Protein AF-A0AAU4MG07-F1 (afdb_monomer_lite)

Foldseek 3Di:
DQDDQDPQRDRPQAQQVVLQVLCCPPQVDHDPHDDFLQCVQVVLVVVPWDKFLDDFQQWWFGDDRGIWGFNFDDPFKTKTWGGCDVPPSGIDIDIDGSNPGITTCRGGDDDDPGPQDAWEEWDAWDWDAQFQKIKIFTDDIPSFQWKFKDKPNHTDDIGRDGIDMDNRGHGQDKIKMWMWGDDPNGTYDIHIDIDGHHQHDDQWDFAFAPFGIKIKGWDDDPVFTKIKIWGQGPVGIDIDIAGGDDPADPQFWGWDQDPNRKIWIWHQDDPRQKIKIWIGNPHYTDIDMDDGHCPDDGDDDD

Structure (mmCIF, N/CA/C/O backbone):
data_AF-A0AAU4MG07-F1
#
_entry.id   AF-A0AAU4MG07-F1
#
loop_
_atom_site.group_PDB
_atom_site.id
_atom_site.type_symbol
_atom_site.label_atom_id
_atom_site.label_alt_id
_atom_site.label_comp_id
_atom_site.label_asym_id
_atom_site.label_entity_id
_atom_site.label_seq_id
_atom_site.pdbx_PDB_ins_code
_atom_site.Cartn_x
_atom_site.Cartn_y
_atom_site.Cartn_z
_atom_site.occupancy
_atom_site.B_iso_or_equiv
_atom_site.auth_seq_id
_atom_site.auth_comp_id
_atom_site.auth_asym_id
_atom_site.auth_atom_id
_atom_site.pdbx_PDB_model_num
ATOM 1 N N . MET A 1 1 ? 46.682 -4.954 -19.966 1.00 47.28 1 MET A N 1
ATOM 2 C CA . MET A 1 1 ? 47.029 -5.706 -21.181 1.00 47.28 1 MET A CA 1
ATOM 3 C C . MET A 1 1 ? 46.122 -6.911 -21.176 1.00 47.28 1 MET A C 1
ATOM 5 O O . MET A 1 1 ? 46.215 -7.715 -20.251 1.00 47.28 1 MET A O 1
ATOM 9 N N . ASP A 1 2 ? 45.179 -6.920 -22.104 1.00 53.75 2 ASP A N 1
ATOM 10 C CA . ASP A 1 2 ? 44.078 -7.876 -22.199 1.00 53.75 2 ASP A CA 1
ATOM 11 C C . ASP A 1 2 ? 44.651 -9.218 -22.643 1.00 53.75 2 ASP A C 1
ATOM 13 O O . ASP A 1 2 ? 45.124 -9.388 -23.764 1.00 53.75 2 ASP A O 1
ATOM 17 N N . SER A 1 3 ? 44.787 -10.125 -21.680 1.00 52.59 3 SER A N 1
ATOM 18 C CA . SER A 1 3 ? 45.609 -11.329 -21.812 1.00 52.59 3 SER A CA 1
ATOM 19 C C . SER A 1 3 ? 44.803 -12.621 -21.765 1.00 52.59 3 SER A C 1
ATOM 21 O O . SER A 1 3 ? 45.387 -13.698 -21.878 1.00 52.59 3 SER A O 1
ATOM 23 N N . LEU A 1 4 ? 43.480 -12.535 -21.602 1.00 67.19 4 LEU A N 1
ATOM 24 C CA . LEU A 1 4 ? 42.600 -13.696 -21.569 1.00 67.19 4 LEU A CA 1
ATOM 25 C C . LEU A 1 4 ? 41.603 -13.592 -22.717 1.00 67.19 4 LEU A C 1
ATOM 27 O O . LEU A 1 4 ? 40.865 -12.619 -22.829 1.00 67.19 4 LEU A O 1
ATOM 31 N N . ILE A 1 5 ? 41.609 -14.616 -23.560 1.00 65.56 5 ILE A N 1
ATOM 32 C CA . ILE A 1 5 ? 40.605 -14.827 -24.595 1.00 65.56 5 ILE A CA 1
ATOM 33 C C . ILE A 1 5 ? 39.399 -15.482 -23.914 1.00 65.56 5 ILE A C 1
ATOM 35 O O . ILE A 1 5 ? 39.561 -16.492 -23.223 1.00 65.56 5 ILE A O 1
ATOM 39 N N . ASP A 1 6 ? 38.216 -14.887 -24.046 1.00 72.38 6 ASP A N 1
ATOM 40 C CA . ASP A 1 6 ? 36.989 -15.419 -23.452 1.00 72.38 6 ASP A CA 1
ATOM 41 C C . ASP A 1 6 ? 36.370 -16.560 -24.284 1.00 72.38 6 ASP A C 1
ATOM 43 O O . ASP A 1 6 ? 36.907 -16.999 -25.302 1.00 72.38 6 ASP A O 1
ATOM 47 N N . THR A 1 7 ? 35.225 -17.078 -23.838 1.00 74.81 7 THR A N 1
ATOM 48 C CA . THR A 1 7 ? 34.517 -18.186 -24.500 1.00 74.81 7 THR A CA 1
ATOM 49 C C . THR A 1 7 ? 33.988 -17.822 -25.898 1.00 74.81 7 THR A C 1
ATOM 51 O O . THR A 1 7 ? 33.701 -18.719 -26.688 1.00 74.81 7 THR A O 1
ATOM 54 N N . TRP A 1 8 ? 33.927 -16.532 -26.242 1.00 69.62 8 TRP A N 1
ATOM 55 C CA . TRP A 1 8 ? 33.574 -16.017 -27.571 1.00 69.62 8 TRP A CA 1
ATOM 56 C C . TRP A 1 8 ? 34.812 -15.660 -28.412 1.00 69.62 8 TRP A C 1
ATOM 58 O O . TRP A 1 8 ? 34.690 -15.075 -29.488 1.00 69.62 8 TRP A O 1
ATOM 68 N N . HIS A 1 9 ? 36.000 -16.074 -27.963 1.00 70.56 9 HIS A N 1
ATOM 69 C 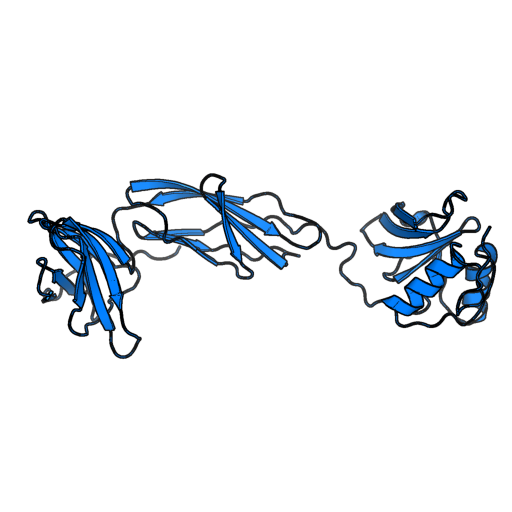CA . HIS A 1 9 ? 37.308 -15.799 -28.554 1.00 70.56 9 HIS A CA 1
ATOM 70 C C . HIS A 1 9 ? 37.703 -14.310 -28.589 1.00 70.56 9 HIS A C 1
ATOM 72 O O . HIS A 1 9 ? 38.637 -13.939 -29.302 1.00 70.56 9 HIS A O 1
ATOM 78 N N . GLU A 1 10 ? 36.999 -13.443 -27.860 1.00 74.94 10 GLU A N 1
ATOM 79 C CA . GLU A 1 10 ? 37.275 -12.005 -27.803 1.00 74.94 10 GLU A CA 1
ATOM 80 C C . GLU A 1 10 ? 38.271 -11.711 -26.670 1.00 74.94 10 GLU A C 1
ATOM 82 O O . GLU A 1 10 ? 38.361 -12.456 -25.686 1.00 74.94 10 GLU A O 1
ATOM 87 N N . TYR A 1 11 ? 39.037 -10.624 -26.790 1.00 68.88 11 TYR A N 1
ATOM 88 C CA . TYR A 1 11 ? 39.901 -10.184 -25.695 1.00 68.88 11 TYR A CA 1
ATOM 89 C C . TYR A 1 11 ? 39.046 -9.702 -24.522 1.00 68.88 11 TYR A C 1
ATOM 91 O O . TYR A 1 11 ? 38.141 -8.879 -24.678 1.00 68.88 11 TYR A O 1
ATOM 99 N N . ASN A 1 12 ? 39.323 -10.224 -23.330 1.00 63.06 12 ASN A N 1
ATOM 100 C CA . ASN A 1 12 ? 38.607 -9.834 -22.129 1.00 63.06 12 ASN A CA 1
ATOM 101 C C . ASN A 1 12 ? 38.734 -8.330 -21.865 1.00 63.06 12 ASN A C 1
ATOM 103 O O . ASN A 1 12 ? 39.757 -7.725 -22.153 1.00 63.06 12 ASN A O 1
ATOM 107 N N . ARG A 1 13 ? 37.706 -7.743 -21.240 1.00 68.19 13 ARG A N 1
ATOM 108 C CA . ARG A 1 13 ? 37.615 -6.296 -20.963 1.00 68.19 13 ARG A CA 1
ATOM 109 C C . ARG A 1 13 ? 37.461 -5.426 -22.207 1.00 68.19 13 ARG A C 1
ATOM 111 O O . ARG A 1 13 ? 37.497 -4.214 -22.056 1.00 68.19 13 ARG A O 1
ATOM 118 N N . GLU A 1 14 ? 37.218 -5.999 -23.380 1.00 83.62 14 GLU A N 1
ATOM 119 C CA . GLU A 1 14 ? 36.834 -5.244 -24.570 1.00 83.62 14 GLU A CA 1
ATOM 120 C C . GLU A 1 14 ? 35.317 -5.132 -24.730 1.00 83.62 14 GLU A C 1
ATOM 122 O O . GLU A 1 14 ? 34.534 -5.906 -24.170 1.00 83.62 14 GLU A O 1
ATOM 127 N N . CYS A 1 15 ? 34.896 -4.152 -25.527 1.00 87.12 15 CYS A N 1
ATOM 128 C CA . CYS A 1 15 ? 33.485 -3.907 -25.813 1.00 87.12 15 CYS A CA 1
ATOM 129 C C . CYS A 1 15 ? 32.790 -5.107 -26.483 1.00 87.12 15 CYS A C 1
ATOM 131 O O . CYS A 1 15 ? 31.657 -5.434 -26.131 1.00 87.12 15 CYS A O 1
ATOM 133 N N . THR A 1 16 ? 33.484 -5.808 -27.385 1.00 91.31 16 THR A N 1
ATOM 134 C CA . THR A 1 16 ? 32.983 -6.996 -28.096 1.00 91.31 16 THR A CA 1
ATOM 135 C C . THR A 1 16 ? 32.774 -8.175 -27.147 1.00 91.31 16 THR A C 1
ATOM 137 O O . THR A 1 16 ? 31.693 -8.763 -27.136 1.00 91.31 16 THR A O 1
ATOM 140 N N . SER A 1 17 ? 33.760 -8.448 -26.285 1.00 88.69 17 SER A N 1
ATOM 141 C CA . SER A 1 17 ? 33.688 -9.451 -25.212 1.00 88.69 17 SER A CA 1
ATOM 142 C C . SER A 1 17 ? 32.505 -9.189 -24.274 1.00 88.69 17 SER A C 1
ATOM 144 O O . SER A 1 17 ? 31.677 -10.070 -24.028 1.00 88.69 17 SER A O 1
ATOM 146 N N . PHE A 1 18 ? 32.355 -7.949 -23.799 1.00 90.94 18 PHE A N 1
ATOM 147 C CA . PHE A 1 18 ? 31.257 -7.588 -22.904 1.00 90.94 18 PHE A CA 1
ATOM 148 C C . PHE A 1 18 ? 29.878 -7.710 -23.570 1.00 90.94 18 PHE A C 1
ATOM 150 O O . PHE A 1 18 ? 28.952 -8.260 -22.969 1.00 90.94 18 PHE A O 1
ATOM 157 N N . ALA A 1 19 ? 29.730 -7.229 -24.807 1.00 93.69 19 ALA A N 1
ATOM 158 C CA . ALA A 1 19 ? 28.473 -7.324 -25.545 1.00 93.69 19 ALA A CA 1
ATOM 159 C C . ALA A 1 19 ? 28.082 -8.789 -25.813 1.00 93.69 19 ALA A C 1
ATOM 161 O O . ALA A 1 19 ? 26.920 -9.155 -25.625 1.00 93.69 19 ALA A O 1
ATOM 162 N N . ALA A 1 20 ? 29.049 -9.643 -26.172 1.00 92.12 20 ALA A N 1
ATOM 163 C CA . ALA A 1 20 ? 28.835 -11.080 -26.336 1.00 92.12 20 ALA A CA 1
ATOM 164 C C . ALA A 1 20 ? 28.380 -11.740 -25.023 1.00 92.12 20 ALA A C 1
ATOM 166 O O . ALA A 1 20 ? 27.383 -12.466 -25.003 1.00 92.12 20 ALA A O 1
ATOM 167 N N . TRP A 1 21 ? 29.033 -11.406 -23.905 1.00 90.44 21 TRP A N 1
ATOM 168 C CA . TRP A 1 21 ? 28.642 -11.888 -22.580 1.00 90.44 21 TRP A CA 1
ATOM 169 C C . TRP A 1 21 ? 27.232 -11.439 -22.168 1.00 90.44 21 TRP A C 1
ATOM 171 O O . TRP A 1 21 ? 26.479 -12.230 -21.590 1.00 90.44 21 TRP A O 1
ATOM 181 N N . ARG A 1 22 ? 26.826 -10.198 -22.472 1.00 92.81 22 ARG A N 1
ATOM 182 C CA . ARG A 1 22 ? 25.459 -9.715 -22.198 1.00 92.81 22 ARG A CA 1
ATOM 183 C C . ARG A 1 22 ? 24.412 -10.444 -23.035 1.00 92.81 22 ARG A C 1
ATOM 185 O O . ARG A 1 22 ? 23.402 -10.873 -22.480 1.00 92.81 22 ARG A O 1
ATOM 192 N N . LEU A 1 23 ? 24.668 -10.663 -24.324 1.00 93.19 23 LEU A N 1
ATOM 193 C CA . LEU A 1 23 ? 23.783 -11.450 -25.191 1.00 93.19 23 LEU A CA 1
ATOM 194 C C . LEU A 1 23 ? 23.612 -12.888 -24.682 1.00 93.19 23 LEU A C 1
ATOM 196 O O . LEU A 1 23 ? 22.486 -13.387 -24.607 1.00 93.19 23 LEU A O 1
ATOM 200 N N . HIS A 1 24 ? 24.695 -13.525 -24.241 1.00 88.69 24 HIS A N 1
ATOM 201 C CA . HIS A 1 24 ? 24.627 -14.847 -23.625 1.00 88.69 24 HIS A CA 1
ATOM 202 C C . HIS A 1 24 ? 23.806 -14.826 -22.329 1.00 88.69 24 HIS A C 1
ATOM 204 O O . HIS A 1 24 ? 22.799 -15.523 -22.205 1.00 88.69 24 HIS A O 1
ATOM 210 N N . SER A 1 25 ? 24.212 -13.991 -21.371 1.00 85.69 25 SER A N 1
ATOM 211 C CA . SER A 1 25 ? 23.689 -14.018 -20.001 1.00 85.69 25 SER A CA 1
ATOM 212 C C . SER A 1 25 ? 22.270 -13.464 -19.856 1.00 85.69 25 SER A C 1
ATOM 214 O O . SER A 1 25 ? 21.542 -13.899 -18.964 1.00 85.69 25 SER A O 1
ATOM 216 N N . ARG A 1 26 ? 21.860 -12.509 -20.702 1.00 86.94 26 ARG A N 1
ATOM 217 C CA . ARG A 1 26 ? 20.558 -11.825 -20.597 1.00 86.94 26 ARG A CA 1
ATOM 218 C C . ARG A 1 26 ? 19.602 -12.196 -21.717 1.00 86.94 26 ARG A C 1
ATOM 220 O O . ARG A 1 26 ? 18.420 -12.379 -21.443 1.00 86.94 26 ARG A O 1
ATOM 227 N N . ASN A 1 27 ? 20.086 -12.351 -22.948 1.00 88.19 27 ASN A N 1
ATOM 228 C CA . ASN A 1 27 ? 19.228 -12.679 -24.089 1.00 88.19 27 ASN A CA 1
ATOM 229 C C . ASN A 1 27 ? 19.101 -14.195 -24.315 1.00 88.19 27 ASN A C 1
ATOM 231 O O . ASN A 1 27 ? 18.221 -14.649 -25.058 1.00 88.19 27 ASN A O 1
ATOM 235 N N . GLY A 1 28 ? 19.968 -14.999 -23.689 1.00 88.56 28 GLY A N 1
ATOM 236 C CA . GLY A 1 28 ? 20.091 -16.421 -24.000 1.00 88.56 28 GLY A CA 1
ATOM 237 C C . GLY A 1 28 ? 20.414 -16.616 -25.482 1.00 88.56 28 GLY A C 1
ATOM 238 O O . GLY A 1 28 ? 19.728 -17.385 -26.165 1.00 88.56 28 GLY A O 1
ATOM 239 N N . PHE A 1 29 ? 21.353 -15.818 -25.995 1.00 91.69 29 PHE A N 1
ATOM 240 C CA . PHE A 1 29 ? 21.817 -15.833 -27.376 1.00 91.69 29 PHE A CA 1
ATOM 241 C C . PHE A 1 29 ? 23.334 -16.002 -27.409 1.00 91.69 29 PHE A C 1
ATOM 243 O O . PHE A 1 29 ? 24.058 -15.220 -26.802 1.00 91.69 29 PHE A O 1
ATOM 250 N N . GLU A 1 30 ? 23.805 -17.004 -28.145 1.00 90.94 30 GLU A N 1
ATOM 251 C CA . GLU A 1 30 ? 25.235 -17.219 -28.348 1.00 90.94 30 GLU A CA 1
ATOM 252 C C . GLU A 1 30 ? 25.723 -16.481 -29.583 1.00 90.94 30 GLU A C 1
ATOM 254 O O . GLU A 1 30 ? 25.142 -16.613 -30.663 1.00 90.94 30 GLU A O 1
ATOM 259 N N . MET A 1 31 ? 26.818 -15.736 -29.432 1.00 89.75 31 MET A N 1
ATOM 260 C CA . MET A 1 31 ? 27.397 -14.997 -30.546 1.00 89.75 31 MET A CA 1
ATOM 261 C C . MET A 1 31 ? 27.912 -15.949 -31.639 1.00 89.75 31 MET A C 1
ATOM 263 O O . MET A 1 31 ? 28.735 -16.821 -31.353 1.00 89.75 31 MET A O 1
ATOM 267 N N . PRO A 1 32 ? 27.471 -15.785 -32.904 1.00 87.06 32 PRO A N 1
ATOM 268 C CA . PRO A 1 32 ? 27.812 -16.708 -33.986 1.00 87.06 32 PRO A CA 1
ATOM 269 C C . PRO A 1 32 ? 29.160 -16.402 -34.658 1.00 87.06 32 PRO A C 1
ATOM 271 O O . PRO A 1 32 ? 29.552 -17.102 -35.592 1.00 87.06 32 PRO A O 1
ATOM 274 N N . PHE A 1 33 ? 29.857 -15.342 -34.241 1.00 89.00 33 PHE A N 1
ATOM 275 C CA . PHE A 1 33 ? 31.160 -14.949 -34.769 1.00 89.00 33 PHE A CA 1
ATOM 276 C C . PHE A 1 33 ? 31.970 -14.161 -33.738 1.00 89.00 33 PHE A C 1
ATOM 278 O O . PHE A 1 33 ? 31.430 -13.658 -32.757 1.00 89.00 33 PHE A O 1
ATOM 285 N N . ASN A 1 34 ? 33.255 -14.015 -34.050 1.00 85.94 34 ASN A N 1
ATOM 286 C CA . ASN A 1 34 ? 34.210 -13.134 -33.394 1.00 85.94 34 ASN A CA 1
ATOM 287 C C . ASN A 1 34 ? 34.696 -12.095 -34.417 1.00 85.94 34 ASN A C 1
ATOM 289 O O . ASN A 1 34 ? 34.977 -12.466 -35.564 1.00 85.94 34 ASN A O 1
ATOM 293 N N . ALA A 1 35 ? 34.714 -10.814 -34.052 1.00 87.88 35 ALA A N 1
ATOM 294 C CA . ALA A 1 35 ? 35.112 -9.724 -34.944 1.00 87.88 35 ALA A CA 1
ATOM 295 C C . ALA A 1 35 ? 35.355 -8.418 -34.175 1.00 87.88 35 ALA A C 1
ATOM 297 O O . ALA A 1 35 ? 34.759 -8.179 -33.129 1.00 87.88 35 ALA A O 1
ATOM 298 N N . ASN A 1 36 ? 36.125 -7.500 -34.770 1.00 90.19 36 ASN A N 1
ATOM 299 C CA . ASN A 1 36 ? 36.237 -6.132 -34.262 1.00 90.19 36 ASN A CA 1
ATOM 300 C C . ASN A 1 36 ? 34.875 -5.431 -34.264 1.00 90.19 36 ASN A C 1
ATOM 302 O O . ASN A 1 36 ? 34.088 -5.607 -35.195 1.00 90.19 36 ASN A O 1
ATOM 306 N N . ALA A 1 37 ? 34.638 -4.546 -33.292 1.00 91.25 37 ALA A N 1
ATOM 307 C CA . ALA A 1 37 ? 33.388 -3.794 -33.174 1.00 91.25 37 ALA A CA 1
ATOM 308 C C . ALA A 1 37 ? 32.988 -3.066 -34.472 1.00 91.25 37 ALA A C 1
ATOM 310 O O . ALA A 1 37 ? 31.808 -3.021 -34.806 1.00 91.25 37 ALA A O 1
ATOM 311 N N . THR A 1 38 ? 33.945 -2.557 -35.257 1.00 94.00 38 THR A N 1
ATOM 312 C CA . THR A 1 38 ? 33.687 -1.933 -36.571 1.00 94.00 38 THR A CA 1
ATOM 313 C C . THR A 1 38 ? 32.966 -2.861 -37.556 1.00 94.00 38 THR A C 1
ATOM 315 O O . THR A 1 38 ? 32.164 -2.385 -38.355 1.00 94.00 38 THR A O 1
ATOM 318 N N . ASP A 1 39 ? 33.186 -4.172 -37.474 1.00 94.94 39 ASP A N 1
ATOM 319 C CA . ASP A 1 39 ? 32.679 -5.158 -38.435 1.00 94.94 39 ASP A CA 1
ATOM 320 C C . ASP A 1 39 ? 31.399 -5.867 -37.961 1.00 94.94 39 ASP A C 1
ATOM 322 O O . ASP A 1 39 ? 30.773 -6.596 -38.731 1.00 94.94 39 ASP A O 1
ATOM 326 N N . TRP A 1 40 ? 30.970 -5.663 -36.710 1.00 95.62 40 TRP A N 1
ATOM 327 C CA . TRP A 1 40 ? 29.823 -6.380 -36.133 1.00 95.62 40 TRP A CA 1
ATOM 328 C C . TRP A 1 40 ? 28.533 -6.192 -36.934 1.00 95.62 40 TRP A C 1
ATOM 330 O O . TRP A 1 40 ? 27.845 -7.173 -37.219 1.00 95.62 40 TRP A O 1
ATOM 340 N N . GLY A 1 41 ? 28.216 -4.958 -37.338 1.00 94.69 41 GLY A N 1
ATOM 341 C CA . GLY A 1 41 ? 26.997 -4.670 -38.097 1.00 94.69 41 GLY A CA 1
ATOM 342 C C . GLY A 1 41 ? 26.973 -5.353 -39.464 1.00 94.69 41 GLY A C 1
ATOM 343 O O . GLY A 1 41 ? 25.998 -6.024 -39.801 1.00 94.69 41 GLY A O 1
ATOM 344 N N . SER A 1 42 ? 28.063 -5.257 -40.232 1.00 95.25 42 SER A N 1
ATOM 345 C CA . SER A 1 42 ? 28.156 -5.888 -41.556 1.00 95.25 42 SER A CA 1
ATOM 346 C C . SER A 1 42 ? 28.148 -7.418 -41.461 1.00 95.25 42 SER A C 1
ATOM 348 O O . SER A 1 42 ? 27.528 -8.094 -42.287 1.00 95.25 42 SER A O 1
ATOM 350 N N . ARG A 1 43 ? 28.771 -7.986 -40.421 1.00 94.94 43 ARG A N 1
ATOM 351 C CA . ARG A 1 43 ? 28.777 -9.433 -40.184 1.00 94.94 43 ARG A CA 1
ATOM 352 C C . ARG A 1 43 ? 27.412 -9.961 -39.756 1.00 94.94 43 ARG A C 1
ATOM 354 O O . ARG A 1 43 ? 27.000 -11.012 -40.242 1.00 94.94 43 ARG A O 1
ATOM 361 N N . ALA A 1 44 ? 26.695 -9.223 -38.912 1.00 96.00 44 ALA A N 1
ATOM 362 C CA . ALA A 1 44 ? 25.332 -9.553 -38.512 1.00 96.00 44 ALA A CA 1
ATOM 363 C C . ALA A 1 44 ? 24.368 -9.518 -39.709 1.00 96.00 44 ALA A C 1
ATOM 365 O O . ALA A 1 44 ? 23.613 -10.469 -39.913 1.00 96.00 44 ALA A O 1
ATOM 366 N N . GLN A 1 45 ? 24.462 -8.491 -40.562 1.00 96.25 45 GLN A N 1
ATOM 367 C CA . GLN A 1 45 ? 23.684 -8.407 -41.806 1.00 96.25 45 GLN A CA 1
ATOM 368 C C . GLN A 1 45 ? 23.962 -9.587 -42.746 1.00 96.25 45 GLN A C 1
ATOM 370 O O . GLN A 1 45 ? 23.027 -10.167 -43.293 1.00 96.25 45 GLN A O 1
ATOM 375 N N . ALA A 1 46 ? 25.229 -9.990 -42.901 1.00 96.00 46 ALA A N 1
ATOM 376 C CA . ALA A 1 46 ? 25.604 -11.141 -43.728 1.00 96.00 46 ALA A CA 1
ATOM 377 C C . ALA A 1 46 ? 25.017 -12.476 -43.225 1.00 96.00 46 ALA A C 1
ATOM 379 O O . ALA A 1 46 ? 24.886 -13.419 -44.003 1.00 96.00 46 ALA A O 1
ATOM 380 N N . LEU A 1 47 ? 24.659 -12.554 -41.940 1.00 94.94 47 LEU A N 1
ATOM 381 C CA . LEU A 1 47 ? 23.989 -13.699 -41.319 1.00 94.94 47 LEU A CA 1
ATOM 382 C C . LEU A 1 47 ? 22.458 -13.550 -41.263 1.00 94.94 47 LEU A C 1
ATOM 384 O O . LEU A 1 47 ? 21.784 -14.426 -40.729 1.00 94.94 47 LEU A O 1
ATOM 388 N N . GLY A 1 48 ? 21.904 -12.474 -41.830 1.00 94.81 48 GLY A N 1
ATOM 389 C CA . GLY A 1 48 ? 20.462 -12.238 -41.918 1.00 94.81 48 GLY A CA 1
ATOM 390 C C . GLY A 1 48 ? 19.841 -11.533 -40.710 1.00 94.81 48 GLY A C 1
ATOM 391 O O . GLY A 1 48 ? 18.616 -11.452 -40.635 1.00 94.81 48 GLY A O 1
ATOM 392 N N . PHE A 1 49 ? 20.642 -11.011 -39.777 1.00 96.44 49 PHE A N 1
ATOM 393 C CA . PHE A 1 49 ? 20.128 -10.205 -38.669 1.00 96.44 49 PHE A CA 1
ATOM 394 C C . PHE A 1 49 ? 19.808 -8.778 -39.118 1.00 96.44 49 PHE A C 1
ATOM 396 O O . PHE A 1 49 ? 20.498 -8.188 -39.954 1.00 96.44 49 PHE A O 1
ATOM 403 N N . THR A 1 50 ? 18.766 -8.205 -38.522 1.00 96.56 50 THR A N 1
ATOM 404 C CA . THR A 1 50 ? 18.359 -6.829 -38.802 1.00 96.56 50 THR A CA 1
ATOM 405 C C . THR A 1 50 ? 19.337 -5.848 -38.163 1.00 96.56 50 THR A C 1
ATOM 407 O O . THR A 1 50 ? 19.678 -5.980 -36.987 1.00 96.56 50 THR A O 1
ATOM 410 N N . VAL A 1 51 ? 19.739 -4.831 -38.929 1.00 96.75 51 VAL A N 1
ATOM 411 C CA . VAL A 1 51 ? 20.488 -3.670 -38.432 1.00 96.75 51 VAL A CA 1
ATOM 412 C C . VAL A 1 51 ? 19.783 -2.404 -38.899 1.00 96.75 51 VAL A C 1
ATOM 414 O O . VAL A 1 51 ? 19.612 -2.216 -40.104 1.00 96.75 51 VAL A O 1
ATOM 417 N N . ASN A 1 52 ? 19.329 -1.567 -37.968 1.00 95.06 52 ASN A N 1
ATOM 418 C CA . ASN A 1 52 ? 18.564 -0.357 -38.282 1.00 95.06 52 ASN A CA 1
ATOM 419 C C . ASN A 1 52 ? 18.763 0.743 -37.214 1.00 95.06 52 ASN A C 1
ATOM 421 O O . ASN A 1 52 ? 19.567 0.599 -36.300 1.00 95.06 52 ASN A O 1
ATOM 425 N N . GLY A 1 53 ? 18.046 1.866 -37.330 1.00 93.44 53 GLY A N 1
ATOM 426 C CA . GLY A 1 53 ? 18.097 2.974 -36.361 1.00 93.44 53 GLY A CA 1
ATOM 427 C C . GLY A 1 53 ? 17.086 2.887 -35.210 1.00 93.44 53 GLY A C 1
ATOM 428 O O . GLY A 1 53 ? 16.899 3.871 -34.500 1.00 93.44 53 GLY A O 1
ATOM 429 N N . SER A 1 54 ? 16.388 1.766 -35.048 1.00 91.25 54 SER A N 1
ATOM 430 C CA . SER A 1 54 ? 15.334 1.573 -34.053 1.00 91.25 54 SER A CA 1
ATOM 431 C C . SER A 1 54 ? 15.859 0.728 -32.888 1.00 91.25 54 SER A C 1
ATOM 433 O O . SER A 1 54 ? 16.081 -0.463 -33.064 1.00 91.25 54 SER A O 1
ATOM 435 N N . PRO A 1 55 ? 16.049 1.298 -31.688 1.00 92.75 55 PRO A N 1
ATOM 436 C CA . PRO A 1 55 ? 16.549 0.535 -30.549 1.00 92.75 55 PRO A CA 1
ATOM 437 C C . PRO A 1 55 ? 15.543 -0.520 -30.085 1.00 92.75 55 PRO A C 1
ATOM 439 O O . PRO A 1 55 ? 14.344 -0.253 -29.986 1.00 92.75 55 PRO A O 1
ATOM 442 N N . GLY A 1 56 ? 16.054 -1.696 -29.726 1.00 90.81 56 GLY A N 1
ATOM 443 C CA . GLY A 1 56 ? 15.302 -2.747 -29.042 1.00 90.81 56 GLY A CA 1
ATOM 444 C C . GLY A 1 56 ? 15.943 -3.119 -27.708 1.00 90.81 56 GLY A C 1
ATOM 445 O O . GLY A 1 56 ? 17.162 -3.024 -27.548 1.00 90.81 56 GLY A O 1
ATOM 446 N N . LEU A 1 57 ? 15.137 -3.542 -26.732 1.00 88.38 57 LEU A N 1
ATOM 447 C CA . LEU A 1 57 ? 15.661 -4.032 -25.457 1.00 88.38 57 LEU A CA 1
ATOM 448 C C . LEU A 1 57 ? 16.546 -5.260 -25.699 1.00 88.38 57 LEU A C 1
ATOM 450 O O . LEU A 1 57 ? 16.128 -6.232 -26.326 1.00 88.38 57 LEU A O 1
ATOM 454 N N . GLY A 1 58 ? 17.770 -5.219 -25.188 1.00 91.62 58 GLY A N 1
ATOM 455 C CA . GLY A 1 58 ? 18.758 -6.265 -25.397 1.00 91.62 58 GLY A CA 1
ATOM 456 C C . GLY A 1 58 ? 19.358 -6.318 -26.804 1.00 91.62 58 GLY A C 1
ATOM 457 O O . GLY A 1 58 ? 20.126 -7.237 -27.082 1.00 91.62 58 GLY A O 1
ATOM 458 N N . SER A 1 59 ? 19.045 -5.365 -27.685 1.00 96.00 59 SER A N 1
ATOM 459 C CA . SER A 1 59 ? 19.788 -5.188 -28.940 1.00 96.00 59 SER A CA 1
ATOM 460 C C . SER A 1 59 ? 21.213 -4.678 -28.667 1.00 96.00 59 SER A C 1
ATOM 462 O O . SER A 1 59 ? 21.540 -4.259 -27.552 1.00 96.00 59 SER A O 1
ATOM 464 N N . VAL A 1 60 ? 22.084 -4.711 -29.678 1.00 97.44 60 VAL A N 1
ATOM 465 C CA . VAL A 1 60 ? 23.449 -4.166 -29.579 1.00 97.44 60 VAL A CA 1
ATOM 466 C C . VAL A 1 60 ? 23.511 -2.808 -30.267 1.00 97.44 60 VAL A C 1
ATOM 468 O O . VAL A 1 60 ? 23.325 -2.721 -31.478 1.00 97.44 60 VAL A O 1
ATOM 471 N N . ALA A 1 61 ? 23.805 -1.756 -29.508 1.00 97.56 61 ALA A N 1
ATOM 472 C CA . ALA A 1 61 ? 24.129 -0.439 -30.037 1.00 97.56 61 ALA A CA 1
ATOM 473 C C . ALA A 1 61 ? 25.515 -0.481 -30.695 1.00 97.56 61 ALA A C 1
ATOM 475 O O . ALA A 1 61 ? 26.494 -0.885 -30.073 1.00 97.56 61 ALA A O 1
ATOM 476 N N . TRP A 1 62 ? 25.597 -0.076 -31.957 1.00 97.31 62 TRP A N 1
ATOM 477 C CA . TRP A 1 62 ? 26.775 -0.210 -32.805 1.00 97.31 62 TRP A CA 1
ATOM 478 C C . TRP A 1 62 ? 27.069 1.098 -33.545 1.00 97.31 62 TRP A C 1
ATOM 480 O O . TRP A 1 62 ? 26.191 1.691 -34.182 1.00 97.31 62 TRP A O 1
ATOM 490 N N . GLY A 1 63 ? 28.319 1.557 -33.466 1.00 94.44 63 GLY A N 1
ATOM 491 C CA . GLY A 1 63 ? 28.782 2.751 -34.174 1.00 94.44 63 GLY A CA 1
ATOM 492 C C . GLY A 1 63 ? 30.186 3.195 -33.765 1.00 94.44 63 GLY A C 1
ATOM 493 O O . GLY A 1 63 ? 30.655 2.882 -32.676 1.00 94.44 63 GLY A O 1
ATOM 494 N N . SER A 1 64 ? 30.865 3.934 -34.649 1.00 87.88 64 SER A N 1
ATOM 495 C CA . SER A 1 64 ? 32.181 4.557 -34.393 1.00 87.88 64 SER A CA 1
ATOM 496 C C . SER A 1 64 ? 33.268 3.606 -33.864 1.00 87.88 64 SER A C 1
ATOM 498 O O . SER A 1 64 ? 34.121 4.015 -33.082 1.00 87.88 64 SER A O 1
ATOM 500 N N . GLY A 1 65 ? 33.242 2.336 -34.284 1.00 89.44 65 GLY A N 1
ATOM 501 C CA . GLY A 1 65 ? 34.191 1.316 -33.821 1.00 89.44 65 GLY A CA 1
ATOM 502 C C . GLY A 1 65 ? 33.923 0.801 -32.404 1.00 89.44 65 GLY A C 1
ATOM 503 O O . GLY A 1 65 ? 34.829 0.257 -31.782 1.00 89.44 65 GLY A O 1
ATOM 504 N N . HIS A 1 66 ? 32.701 0.966 -31.890 1.00 94.38 66 HIS A N 1
ATOM 505 C CA . HIS A 1 66 ? 32.288 0.508 -30.567 1.00 94.38 66 HIS A CA 1
ATOM 506 C C . HIS A 1 66 ? 30.963 -0.263 -30.622 1.00 94.38 66 HIS A C 1
ATOM 508 O O . HIS A 1 66 ? 30.121 -0.019 -31.494 1.00 94.38 66 HIS A O 1
ATOM 514 N N . VAL A 1 67 ? 30.790 -1.185 -29.673 1.00 96.25 67 VAL A N 1
ATOM 515 C CA . VAL A 1 67 ? 29.531 -1.896 -29.425 1.00 96.25 67 VAL A CA 1
ATOM 516 C C . VAL A 1 67 ? 29.163 -1.824 -27.948 1.00 96.25 67 VAL A C 1
ATOM 518 O O . VAL A 1 67 ? 30.026 -1.916 -27.081 1.00 96.25 67 VAL A O 1
ATOM 521 N N . ALA A 1 68 ? 27.874 -1.677 -27.670 1.00 96.69 68 ALA A N 1
ATOM 522 C CA . ALA A 1 68 ? 27.312 -1.632 -26.327 1.00 96.69 68 ALA A CA 1
ATOM 523 C C . ALA A 1 68 ? 25.988 -2.403 -26.289 1.00 96.69 68 ALA A C 1
ATOM 525 O O . ALA A 1 68 ? 25.319 -2.546 -27.313 1.00 96.69 68 ALA A O 1
ATOM 526 N N . TRP A 1 69 ? 25.588 -2.907 -25.125 1.00 96.62 69 TRP A N 1
ATOM 527 C CA . TRP A 1 69 ? 24.321 -3.624 -24.971 1.00 96.62 69 TRP A CA 1
ATOM 528 C C . TRP A 1 69 ? 23.215 -2.668 -24.515 1.00 96.62 69 TRP A C 1
ATOM 530 O O . TRP A 1 69 ? 23.428 -1.855 -23.616 1.00 96.62 69 TRP A O 1
ATOM 540 N N . VAL A 1 70 ? 22.039 -2.741 -25.141 1.00 95.19 70 VAL A N 1
ATOM 541 C CA . VAL A 1 70 ? 20.898 -1.878 -24.813 1.00 95.19 70 VAL A CA 1
ATOM 542 C C . VAL A 1 70 ? 20.161 -2.421 -23.594 1.00 95.19 70 VAL A C 1
ATOM 544 O O . VAL A 1 70 ? 19.388 -3.375 -23.690 1.00 95.19 70 VAL A O 1
ATOM 547 N N . GLU A 1 71 ? 20.355 -1.760 -22.459 1.00 90.19 71 GLU A N 1
ATOM 548 C CA . GLU A 1 71 ? 19.663 -2.075 -21.211 1.00 90.19 71 GLU A CA 1
ATOM 549 C C . GLU A 1 71 ? 18.225 -1.578 -21.203 1.00 90.19 71 GLU A C 1
ATOM 551 O O . GLU A 1 71 ? 17.356 -2.192 -20.586 1.00 90.19 71 GLU A O 1
ATOM 556 N N . SER A 1 72 ? 17.962 -0.453 -21.866 1.00 82.69 72 SER A N 1
ATOM 557 C CA . SER A 1 72 ? 16.698 0.243 -21.695 1.00 82.69 72 SER A CA 1
ATOM 558 C C . SER A 1 72 ? 16.391 1.164 -22.880 1.00 82.69 72 SER A C 1
ATOM 560 O O . SER A 1 72 ? 17.283 1.836 -23.399 1.00 82.69 72 SER A O 1
ATOM 562 N N . VAL A 1 73 ? 15.127 1.211 -23.316 1.00 84.69 73 VAL A N 1
ATOM 563 C CA . VAL A 1 73 ? 14.662 2.082 -24.412 1.00 84.69 73 VAL A CA 1
ATOM 564 C C . VAL A 1 73 ? 13.596 3.052 -23.898 1.00 84.69 73 VAL A C 1
ATOM 566 O O . VAL A 1 73 ? 12.513 2.634 -23.494 1.00 84.69 73 VAL A O 1
ATOM 569 N N . GLY A 1 74 ? 13.905 4.348 -23.892 1.00 75.06 74 GLY A N 1
ATOM 570 C CA . GLY A 1 74 ? 12.974 5.434 -23.576 1.00 75.06 74 GLY A CA 1
ATOM 571 C C . GLY A 1 74 ? 12.287 6.007 -24.822 1.00 75.06 74 GLY A C 1
ATOM 572 O O . GLY A 1 74 ? 12.451 5.513 -25.933 1.00 75.06 74 GLY A O 1
ATOM 573 N N . THR A 1 75 ? 11.524 7.092 -24.658 1.00 75.25 75 THR A N 1
ATOM 574 C CA . THR A 1 75 ? 10.796 7.738 -25.771 1.00 75.25 75 THR A CA 1
ATOM 575 C C . THR A 1 75 ? 11.717 8.393 -26.805 1.00 75.25 75 THR A C 1
ATOM 577 O O . THR A 1 75 ? 11.393 8.413 -27.990 1.00 75.25 75 THR A O 1
ATOM 580 N N . SER A 1 76 ? 12.862 8.929 -26.379 1.00 82.00 76 SER A N 1
ATOM 581 C CA . SER A 1 76 ? 13.869 9.552 -27.256 1.00 82.00 76 SER A CA 1
ATOM 582 C C . SER A 1 76 ? 15.312 9.241 -26.853 1.00 82.00 76 SER A C 1
ATOM 584 O O . SER A 1 76 ? 16.254 9.690 -27.511 1.00 82.00 76 SER A O 1
ATOM 586 N N . THR A 1 77 ? 15.495 8.429 -25.812 1.00 88.00 77 THR A N 1
ATOM 587 C CA . THR A 1 77 ? 16.799 8.026 -25.282 1.00 88.00 77 THR A CA 1
ATOM 588 C C . THR A 1 77 ? 16.930 6.508 -25.173 1.00 88.00 77 THR A C 1
ATOM 590 O O . THR A 1 77 ? 15.941 5.779 -25.203 1.00 88.00 77 THR A O 1
ATOM 593 N N . VAL A 1 78 ? 18.164 6.034 -25.037 1.00 90.44 78 VAL A N 1
ATOM 594 C CA . VAL A 1 78 ? 18.526 4.636 -24.787 1.00 90.44 78 VAL A CA 1
ATOM 595 C C . VAL A 1 78 ? 19.573 4.595 -23.671 1.00 90.44 78 VAL A C 1
ATOM 597 O O . VAL A 1 78 ? 20.506 5.402 -23.698 1.00 90.44 78 VAL A O 1
ATOM 600 N N . THR A 1 79 ? 19.425 3.704 -22.687 1.00 90.44 79 THR A N 1
ATOM 601 C CA . THR A 1 79 ? 20.504 3.390 -21.732 1.00 90.44 79 THR A CA 1
ATOM 602 C C . THR A 1 79 ? 21.283 2.196 -22.251 1.00 90.44 79 THR A C 1
ATOM 604 O O . THR A 1 79 ? 20.692 1.178 -22.621 1.00 90.44 79 THR A O 1
ATOM 607 N N . ILE A 1 80 ? 22.602 2.343 -22.295 1.00 94.06 80 ILE A N 1
ATOM 608 C CA . ILE A 1 80 ? 23.525 1.313 -22.751 1.00 94.06 80 ILE A CA 1
ATOM 609 C C . ILE A 1 80 ? 24.526 0.960 -21.656 1.00 94.06 80 ILE A C 1
ATOM 611 O O . ILE A 1 80 ? 25.007 1.834 -20.934 1.00 94.06 80 ILE A O 1
ATOM 615 N N . GLU A 1 81 ? 24.872 -0.318 -21.601 1.00 93.00 81 GLU A N 1
ATOM 616 C CA . GLU A 1 81 ? 25.982 -0.845 -20.819 1.00 93.00 81 GLU A CA 1
ATOM 617 C C . GLU A 1 81 ? 27.130 -1.180 -21.775 1.00 93.00 81 GLU A C 1
ATOM 619 O O . GLU A 1 81 ? 26.938 -1.828 -22.811 1.00 93.00 81 GLU A O 1
ATOM 624 N N . GLU A 1 82 ? 28.339 -0.756 -21.437 1.00 91.31 82 GLU A N 1
ATOM 625 C CA . GLU A 1 82 ? 29.515 -0.923 -22.285 1.00 91.31 82 GLU A CA 1
ATOM 626 C C . GLU A 1 82 ? 30.775 -1.158 -21.444 1.00 91.31 82 GLU A C 1
ATOM 628 O O . GLU A 1 82 ? 30.811 -0.941 -20.230 1.00 91.31 82 GLU A O 1
ATOM 633 N N . TYR A 1 83 ? 31.833 -1.626 -22.096 1.00 90.69 83 TYR A N 1
ATOM 634 C CA . TYR A 1 83 ? 33.132 -1.831 -21.467 1.00 90.69 83 TYR A CA 1
ATOM 635 C C . TYR A 1 83 ? 34.214 -1.220 -22.345 1.00 90.69 83 TYR A C 1
ATOM 637 O O . TYR A 1 83 ? 34.097 -1.220 -23.571 1.00 90.69 83 TYR A O 1
ATOM 645 N N . ASN A 1 84 ? 35.266 -0.697 -21.718 1.00 83.94 84 ASN A N 1
ATOM 646 C CA . ASN A 1 84 ? 36.391 -0.058 -22.408 1.00 83.94 84 ASN A CA 1
ATOM 647 C C . ASN A 1 84 ? 36.013 1.163 -23.261 1.00 83.94 84 ASN A C 1
ATOM 649 O O . ASN A 1 84 ? 36.717 1.516 -24.208 1.00 83.94 84 ASN A O 1
ATOM 653 N N . TYR A 1 85 ? 34.912 1.841 -22.932 1.00 84.00 85 TYR A N 1
ATOM 654 C CA . TYR A 1 85 ? 34.609 3.127 -23.549 1.00 84.00 85 TYR A CA 1
ATOM 655 C C . TYR A 1 85 ? 35.744 4.121 -23.253 1.00 84.00 85 TYR A C 1
ATOM 657 O O . TYR A 1 85 ? 36.200 4.226 -22.117 1.00 84.00 85 TYR A O 1
ATOM 665 N N . ASN A 1 86 ? 36.237 4.830 -24.275 1.00 82.62 86 ASN A N 1
ATOM 666 C CA . ASN A 1 86 ? 37.438 5.680 -24.200 1.00 82.62 86 ASN A CA 1
ATOM 667 C C . ASN A 1 86 ? 38.725 4.965 -23.734 1.00 82.62 86 ASN A C 1
ATOM 669 O O . ASN A 1 86 ? 39.620 5.617 -23.196 1.00 82.62 86 ASN A O 1
ATOM 673 N N . TYR A 1 87 ? 38.848 3.654 -23.963 1.00 80.75 87 TYR A N 1
ATOM 674 C CA . TYR A 1 87 ? 40.064 2.881 -23.671 1.00 80.75 87 TYR A CA 1
ATOM 675 C C . TYR A 1 87 ? 40.434 2.816 -22.174 1.00 80.75 87 TYR A C 1
ATOM 677 O O . TYR A 1 87 ? 41.607 2.704 -21.815 1.00 80.75 87 TYR A O 1
ATOM 685 N N . THR A 1 88 ? 39.451 2.920 -21.272 1.00 80.31 88 THR A N 1
ATOM 686 C CA . THR A 1 88 ? 39.679 2.890 -19.813 1.00 80.31 88 THR A CA 1
ATOM 687 C C . THR A 1 88 ? 39.829 1.479 -19.238 1.00 80.31 88 THR A C 1
ATOM 689 O O . THR A 1 88 ? 40.282 1.313 -18.105 1.00 80.31 88 THR A O 1
ATOM 692 N N . GLY A 1 89 ? 39.414 0.454 -19.981 1.00 79.00 89 GLY A N 1
ATOM 693 C CA . GLY A 1 89 ? 39.346 -0.936 -19.541 1.00 79.00 89 GLY A CA 1
ATOM 694 C C . GLY A 1 89 ? 38.346 -1.171 -18.406 1.00 79.00 89 GLY A C 1
ATOM 695 O O . GLY A 1 89 ? 38.546 -2.100 -17.619 1.00 79.00 89 GLY A O 1
ATOM 696 N N . THR A 1 90 ? 37.321 -0.324 -18.260 1.00 82.00 90 THR A N 1
ATOM 697 C CA . THR A 1 90 ? 36.307 -0.406 -17.193 1.00 82.00 90 THR A CA 1
ATOM 698 C C . THR A 1 90 ? 34.891 -0.519 -17.749 1.00 82.00 90 THR A C 1
ATOM 700 O O . THR A 1 90 ? 34.634 -0.130 -18.888 1.00 82.00 90 THR A O 1
ATOM 703 N N . TYR A 1 91 ? 33.973 -1.006 -16.911 1.00 86.38 91 TYR A N 1
ATOM 704 C CA . TYR A 1 91 ? 32.533 -0.904 -17.142 1.00 86.38 91 TYR A CA 1
ATOM 705 C C . TYR A 1 91 ? 32.099 0.563 -17.178 1.00 86.38 91 TYR A C 1
ATOM 707 O O . TYR A 1 91 ? 32.622 1.383 -16.415 1.00 86.38 91 TYR A O 1
ATOM 715 N N . ASN A 1 92 ? 31.131 0.866 -18.032 1.00 87.31 92 ASN A N 1
ATOM 716 C CA . ASN A 1 92 ? 30.435 2.138 -18.079 1.00 87.31 92 ASN A CA 1
ATOM 717 C C . ASN A 1 92 ? 28.953 1.915 -18.409 1.00 87.31 92 ASN A C 1
ATOM 719 O O . ASN A 1 92 ? 28.598 0.990 -19.137 1.00 87.31 92 ASN A O 1
ATOM 723 N N . GLU A 1 93 ? 28.105 2.804 -17.908 1.00 91.00 93 GLU A N 1
ATOM 724 C CA . GLU A 1 93 ? 26.680 2.846 -18.218 1.00 91.00 93 GLU A CA 1
ATOM 725 C C . GLU A 1 93 ? 26.291 4.291 -18.500 1.00 91.00 93 GLU A C 1
ATOM 727 O O . GLU A 1 93 ? 26.708 5.210 -17.787 1.00 91.00 93 GLU A O 1
ATOM 732 N N . ARG A 1 94 ? 25.530 4.521 -19.570 1.00 91.00 94 ARG A N 1
ATOM 733 C CA . ARG A 1 94 ? 25.086 5.874 -19.918 1.00 91.00 94 ARG A CA 1
ATOM 734 C C . ARG A 1 94 ? 23.805 5.886 -20.729 1.00 91.00 94 ARG A C 1
ATOM 736 O O . ARG A 1 94 ? 23.541 4.992 -21.529 1.00 91.00 94 ARG A O 1
ATOM 743 N N . THR A 1 95 ? 23.061 6.977 -20.582 1.00 90.75 95 THR A N 1
ATOM 744 C CA . THR A 1 95 ? 21.878 7.277 -21.387 1.00 90.75 95 THR A CA 1
ATOM 745 C C . THR A 1 95 ? 22.229 8.272 -22.490 1.00 90.75 95 THR A C 1
ATOM 747 O O . THR A 1 95 ? 22.779 9.340 -22.221 1.00 90.75 95 THR A O 1
ATOM 750 N N . VAL A 1 96 ? 21.895 7.940 -23.736 1.00 92.88 96 VAL A N 1
ATOM 751 C CA . VAL A 1 96 ? 22.148 8.777 -24.922 1.00 92.88 96 VAL A CA 1
ATOM 752 C C . VAL A 1 96 ? 20.893 8.916 -25.789 1.00 92.88 96 VAL A C 1
ATOM 754 O O . VAL A 1 96 ? 19.954 8.137 -25.622 1.00 92.88 96 VAL A O 1
ATOM 757 N N . PRO A 1 97 ? 20.829 9.885 -26.721 1.00 95.25 97 PRO A N 1
ATOM 758 C CA . PRO A 1 97 ? 19.760 9.937 -27.716 1.00 95.25 97 PRO A CA 1
ATOM 759 C C . PRO A 1 97 ? 19.676 8.652 -28.555 1.00 95.25 97 PRO A C 1
ATOM 761 O O . PRO A 1 97 ? 20.692 8.082 -28.943 1.00 95.25 97 PRO A O 1
ATOM 764 N N . THR A 1 98 ? 18.465 8.221 -28.909 1.00 89.44 98 THR A N 1
ATOM 765 C CA . THR A 1 98 ? 18.255 7.004 -29.725 1.00 89.44 98 THR A CA 1
ATOM 766 C C . THR A 1 98 ? 18.945 7.060 -31.090 1.00 89.44 98 THR A C 1
ATOM 768 O O . THR A 1 98 ? 19.367 6.028 -31.601 1.00 89.44 98 THR A O 1
ATOM 771 N N . GLY A 1 99 ? 19.128 8.255 -31.657 1.00 92.25 99 GLY A N 1
ATOM 772 C CA . GLY A 1 99 ? 19.835 8.462 -32.924 1.00 92.25 99 GLY A CA 1
ATOM 773 C C . GLY A 1 99 ? 21.366 8.383 -32.847 1.00 92.25 99 GLY A C 1
ATOM 774 O O . GLY A 1 99 ? 22.020 8.602 -33.862 1.00 92.25 99 GLY A O 1
ATOM 775 N N . THR A 1 100 ? 21.959 8.118 -31.677 1.00 95.81 100 THR A N 1
ATOM 776 C CA . THR A 1 100 ? 23.423 8.040 -31.520 1.00 95.81 100 THR A CA 1
ATOM 777 C C . THR A 1 100 ? 24.033 6.805 -32.192 1.00 95.81 100 THR A C 1
ATOM 779 O O . THR A 1 100 ? 25.187 6.862 -32.614 1.00 95.81 100 THR A O 1
ATOM 782 N N . PHE A 1 101 ? 23.276 5.713 -32.322 1.00 96.12 101 PHE A N 1
ATOM 783 C CA . PHE A 1 101 ? 23.770 4.434 -32.834 1.00 96.12 101 PHE A CA 1
ATOM 784 C C . PHE A 1 101 ? 22.867 3.850 -33.925 1.00 96.12 101 PHE A C 1
ATOM 786 O O . PHE A 1 101 ? 21.720 4.262 -34.105 1.00 96.12 101 PHE A O 1
ATOM 793 N N . GLN A 1 102 ? 23.396 2.865 -34.649 1.00 97.25 102 GLN A N 1
ATOM 794 C CA . GLN A 1 102 ? 22.574 1.819 -35.257 1.00 97.25 102 GLN A CA 1
ATOM 795 C C . GLN A 1 102 ? 22.446 0.657 -34.265 1.00 97.25 102 GLN A C 1
ATOM 797 O O . GLN A 1 102 ? 23.272 0.514 -33.367 1.00 97.25 102 GLN A O 1
ATOM 802 N N . TYR A 1 103 ? 21.433 -0.183 -34.426 1.00 97.31 103 TYR A N 1
ATOM 803 C CA . TYR A 1 103 ? 21.125 -1.277 -33.513 1.00 97.31 103 TYR A CA 1
ATOM 804 C C . TYR A 1 103 ? 21.117 -2.597 -34.265 1.00 97.31 103 TYR A C 1
ATOM 806 O O . TYR A 1 103 ? 20.491 -2.713 -35.318 1.00 97.31 103 TYR A O 1
ATOM 814 N N . ILE A 1 104 ? 21.843 -3.578 -33.733 1.00 97.62 104 ILE A N 1
ATOM 815 C CA . ILE A 1 104 ? 21.915 -4.942 -34.251 1.00 97.62 104 ILE A CA 1
ATOM 816 C C . ILE A 1 104 ? 20.966 -5.816 -33.430 1.00 97.62 104 ILE A C 1
ATOM 818 O O . ILE A 1 104 ? 21.127 -5.949 -32.213 1.00 97.62 104 ILE A O 1
ATOM 822 N N . HIS A 1 105 ? 20.001 -6.436 -34.106 1.00 95.69 105 HIS A N 1
ATOM 823 C CA . HIS A 1 105 ? 18.945 -7.235 -33.489 1.00 95.69 105 HIS A CA 1
ATOM 824 C C . HIS A 1 105 ? 19.230 -8.732 -33.639 1.00 95.69 105 HIS A C 1
ATOM 826 O O . HIS A 1 105 ? 18.790 -9.368 -34.598 1.00 95.69 105 HIS A O 1
ATOM 832 N N . PHE A 1 106 ? 19.993 -9.297 -32.699 1.00 95.00 106 PHE A N 1
ATOM 833 C CA . PHE A 1 106 ? 20.307 -10.731 -32.679 1.00 95.00 106 PHE A CA 1
ATOM 834 C C . PHE A 1 106 ? 19.140 -11.568 -32.147 1.00 95.00 106 PHE A C 1
ATOM 836 O O . PHE A 1 106 ? 18.632 -12.470 -32.811 1.00 95.00 106 PHE A O 1
ATOM 843 N N . LYS A 1 107 ? 18.721 -11.252 -30.923 1.00 92.31 107 LYS A N 1
ATOM 844 C CA . LYS A 1 107 ? 17.587 -11.850 -30.222 1.00 92.31 107 LYS A CA 1
ATOM 845 C C . LYS A 1 107 ? 17.154 -10.867 -29.153 1.00 92.31 107 LYS A C 1
ATOM 847 O O . LYS A 1 107 ? 17.504 -11.010 -27.982 1.00 92.31 107 LYS A O 1
ATOM 852 N N . ASP A 1 108 ? 16.480 -9.819 -29.593 1.00 91.56 108 ASP A N 1
ATOM 853 C CA . ASP A 1 108 ? 15.940 -8.815 -28.693 1.00 91.56 108 ASP A CA 1
ATOM 854 C C . ASP A 1 108 ? 15.051 -9.478 -27.649 1.00 91.56 108 ASP A C 1
ATOM 856 O O . ASP A 1 108 ? 14.347 -10.462 -27.905 1.00 91.56 108 ASP A O 1
ATOM 860 N N . LEU A 1 109 ? 15.092 -8.926 -26.450 1.00 84.94 109 LEU A N 1
ATOM 861 C CA . LEU A 1 109 ? 14.148 -9.300 -25.423 1.00 84.94 109 LEU A CA 1
ATOM 862 C C . LEU A 1 109 ? 12.791 -8.714 -25.813 1.00 84.94 109 LEU A C 1
ATOM 864 O O . LEU A 1 109 ? 12.716 -7.586 -26.306 1.00 84.94 109 LEU A O 1
ATOM 868 N N . ALA A 1 110 ? 11.716 -9.482 -25.595 1.00 73.88 110 ALA A N 1
ATOM 869 C CA . ALA A 1 110 ? 10.359 -8.947 -25.695 1.00 73.88 110 ALA A CA 1
ATOM 870 C C . ALA A 1 110 ? 10.341 -7.621 -24.941 1.00 73.88 110 ALA A C 1
ATOM 872 O O . ALA A 1 110 ? 10.859 -7.596 -23.825 1.00 73.88 110 ALA A O 1
ATOM 873 N N . THR A 1 111 ? 9.840 -6.549 -25.569 1.00 57.72 111 THR A N 1
ATOM 874 C CA . THR A 1 111 ? 9.881 -5.185 -25.031 1.00 57.72 111 THR A CA 1
ATOM 875 C C . THR A 1 111 ? 9.407 -5.191 -23.581 1.00 57.72 111 THR A C 1
ATOM 877 O O . THR A 1 111 ? 8.210 -5.120 -23.303 1.00 57.72 111 THR A O 1
ATOM 880 N N . GLY A 1 112 ? 10.354 -5.304 -22.650 1.00 49.81 112 GLY A N 1
ATOM 881 C CA . GLY A 1 112 ? 10.153 -4.902 -21.277 1.00 49.81 112 GLY A CA 1
ATOM 882 C C . GLY A 1 112 ? 9.843 -3.409 -21.313 1.00 49.81 112 GLY A C 1
ATOM 883 O O . GLY A 1 112 ? 10.252 -2.728 -22.262 1.00 49.81 112 GLY A O 1
ATOM 884 N N . PRO A 1 113 ? 9.071 -2.887 -20.356 1.00 44.94 113 PRO A N 1
ATOM 885 C CA . PRO A 1 113 ? 8.645 -1.499 -20.388 1.00 44.94 113 PRO A CA 1
ATOM 886 C C . PRO A 1 113 ? 9.851 -0.576 -20.156 1.00 44.94 113 PRO A C 1
ATOM 888 O O . PRO A 1 113 ? 10.088 -0.188 -19.023 1.00 44.94 113 PRO A O 1
ATOM 891 N N . GLY A 1 114 ? 10.604 -0.240 -21.211 1.00 48.94 114 GLY A N 1
ATOM 892 C CA . GLY A 1 114 ? 11.739 0.693 -21.195 1.00 48.94 114 GLY A CA 1
ATOM 893 C C . GLY A 1 114 ? 12.735 0.477 -20.043 1.00 48.94 114 GLY A C 1
ATOM 894 O O . GLY A 1 114 ? 12.758 -0.595 -19.438 1.00 48.94 114 GLY A O 1
ATOM 895 N N . PRO A 1 115 ? 13.566 1.474 -19.683 1.00 53.19 115 PRO A N 1
ATOM 896 C CA . PRO A 1 115 ? 13.973 1.576 -18.286 1.00 53.19 115 PRO A CA 1
ATOM 897 C C . PRO A 1 115 ? 12.677 1.694 -17.504 1.00 53.19 115 PRO A C 1
ATOM 899 O O . PRO A 1 115 ? 11.855 2.553 -17.838 1.00 53.19 115 PRO A O 1
ATOM 902 N N . GLN A 1 116 ? 12.466 0.825 -16.515 1.00 55.19 116 GLN A N 1
ATOM 903 C CA . GLN A 1 116 ? 11.280 0.923 -15.677 1.00 55.19 116 GLN A CA 1
ATOM 904 C C . GLN A 1 116 ? 11.223 2.369 -15.168 1.00 55.19 116 GLN A C 1
ATOM 906 O O . GLN A 1 116 ? 12.130 2.827 -14.482 1.00 55.19 116 GLN A O 1
ATOM 911 N N . ALA A 1 117 ? 10.241 3.151 -15.609 1.00 68.38 117 ALA A N 1
ATOM 912 C CA . ALA A 1 117 ? 10.134 4.527 -15.155 1.00 68.38 117 ALA A CA 1
ATOM 913 C C . ALA A 1 117 ? 9.795 4.511 -13.659 1.00 68.38 117 ALA A C 1
ATOM 915 O O . ALA A 1 117 ? 9.181 3.553 -13.169 1.00 68.38 117 ALA A O 1
ATOM 916 N N . VAL A 1 118 ? 10.161 5.570 -12.931 1.00 79.00 118 VAL A N 1
ATOM 917 C CA . VAL A 1 118 ? 9.571 5.786 -11.603 1.00 79.00 118 VAL A CA 1
ATOM 918 C C . VAL A 1 118 ? 8.041 5.701 -11.724 1.00 79.00 118 VAL A C 1
ATOM 920 O O . VAL A 1 118 ? 7.495 6.159 -12.737 1.00 79.00 118 VAL A O 1
ATOM 923 N N . PRO A 1 119 ? 7.334 5.092 -10.756 1.00 88.19 119 PRO A N 1
ATOM 924 C CA . PRO A 1 119 ? 5.891 4.920 -10.862 1.00 88.19 119 PRO A CA 1
ATOM 925 C C . PRO A 1 119 ? 5.161 6.253 -11.052 1.00 88.19 119 PRO A C 1
ATOM 927 O O . PRO A 1 119 ? 5.613 7.301 -10.578 1.00 88.19 119 PRO A O 1
ATOM 930 N N . SER A 1 120 ? 3.993 6.218 -11.698 1.00 86.88 120 SER A N 1
ATOM 931 C CA . SER A 1 120 ? 3.130 7.400 -11.761 1.00 86.88 120 SER A CA 1
ATOM 932 C C . SER A 1 120 ? 2.678 7.824 -10.359 1.00 86.88 120 SER A C 1
ATOM 934 O O . SER A 1 120 ? 2.570 6.998 -9.453 1.00 86.88 120 SER A O 1
ATOM 936 N N . SER A 1 121 ? 2.346 9.103 -10.172 1.00 86.38 121 SER A N 1
ATOM 937 C CA . SER A 1 121 ? 1.676 9.546 -8.944 1.00 86.38 121 SER A CA 1
ATOM 938 C C . SER A 1 121 ? 0.337 8.828 -8.758 1.00 86.38 121 SER A C 1
ATOM 940 O O . SER A 1 121 ? -0.320 8.449 -9.734 1.00 86.38 121 SER A O 1
ATOM 942 N N . LEU A 1 122 ? -0.087 8.673 -7.505 1.00 92.06 122 LEU A N 1
ATOM 943 C CA . LEU A 1 122 ? -1.407 8.132 -7.196 1.00 92.06 122 LEU A CA 1
ATOM 944 C C . LEU A 1 122 ? -2.511 9.150 -7.513 1.00 92.06 122 LEU A C 1
ATOM 946 O O . LEU A 1 122 ? -2.265 10.357 -7.561 1.00 92.06 122 LEU A O 1
ATOM 950 N N . GLY A 1 123 ? -3.744 8.653 -7.660 1.00 89.81 123 GLY A N 1
ATOM 951 C CA . GLY A 1 123 ? -4.953 9.478 -7.572 1.00 89.81 123 GLY A CA 1
ATOM 952 C C . GLY A 1 123 ? -5.194 9.991 -6.145 1.00 89.81 123 GLY A C 1
ATOM 953 O O . GLY A 1 123 ? -4.267 10.090 -5.346 1.00 89.81 123 GLY A O 1
ATOM 954 N N . SER A 1 124 ? -6.441 10.302 -5.788 1.00 94.12 124 SER A N 1
ATOM 955 C CA . SER A 1 124 ? -6.781 10.672 -4.409 1.00 94.12 124 SER A CA 1
ATOM 956 C C . SER A 1 124 ? -6.662 9.482 -3.447 1.00 94.12 124 SER A C 1
ATOM 958 O O . SER A 1 124 ? -6.896 8.329 -3.811 1.00 94.12 124 SER A O 1
ATOM 960 N N . ILE A 1 125 ? -6.322 9.781 -2.192 1.00 96.94 125 ILE A N 1
ATOM 961 C CA . ILE A 1 125 ? -6.418 8.827 -1.085 1.00 96.94 125 ILE A CA 1
ATOM 962 C C . ILE A 1 125 ? -7.781 9.031 -0.420 1.00 96.94 125 ILE A C 1
ATOM 964 O O . ILE A 1 125 ? -8.079 10.121 0.084 1.00 96.94 125 ILE A O 1
ATOM 968 N N . ALA A 1 126 ? -8.594 7.980 -0.414 1.00 93.75 126 ALA A N 1
ATOM 969 C CA . ALA A 1 126 ? -9.760 7.876 0.445 1.00 93.75 126 ALA A CA 1
ATOM 970 C C . ALA A 1 126 ? -9.301 7.448 1.842 1.00 93.75 126 ALA A C 1
ATOM 972 O O . ALA A 1 126 ? -8.429 6.589 1.985 1.00 93.75 126 ALA A O 1
ATOM 973 N N . ALA A 1 127 ? -9.877 8.062 2.869 1.00 91.38 127 ALA A N 1
ATOM 974 C CA . ALA A 1 127 ? -9.581 7.719 4.247 1.00 91.38 127 ALA A CA 1
ATOM 975 C C . ALA A 1 127 ? -10.876 7.660 5.045 1.00 91.38 127 ALA A C 1
ATOM 977 O O . ALA A 1 127 ? -11.645 8.623 5.038 1.00 91.38 127 ALA A O 1
ATOM 978 N N . LEU A 1 128 ? -11.079 6.543 5.733 1.00 82.06 128 LEU A N 1
ATOM 979 C CA . LEU A 1 128 ? -12.185 6.336 6.649 1.00 82.06 128 LEU A CA 1
ATOM 980 C C . LEU A 1 128 ? -11.637 6.295 8.074 1.00 82.06 128 LEU A C 1
ATOM 982 O O . LEU A 1 128 ? -10.780 5.472 8.405 1.00 82.06 128 LEU A O 1
ATOM 986 N N . THR A 1 129 ? -12.092 7.224 8.905 1.00 79.62 129 THR A N 1
ATOM 987 C CA . THR A 1 129 ? -11.700 7.316 10.309 1.00 79.62 129 THR A CA 1
ATOM 988 C C . THR A 1 129 ? -12.693 6.536 11.158 1.00 79.62 129 THR A C 1
ATOM 990 O O . THR A 1 129 ? -13.882 6.824 11.175 1.00 79.62 129 THR A O 1
ATOM 993 N N . HIS A 1 130 ? -12.190 5.555 11.899 1.00 67.06 130 HIS A N 1
ATOM 994 C CA . HIS A 1 130 ? -12.953 4.819 12.904 1.00 67.06 130 HIS A CA 1
ATOM 995 C C . HIS A 1 130 ? -12.277 5.023 14.252 1.00 67.06 130 HIS A C 1
ATOM 997 O O . HIS A 1 130 ? -11.552 4.148 14.744 1.00 67.06 130 HIS A O 1
ATOM 1003 N N . GLY A 1 131 ? -12.453 6.222 14.811 1.00 68.88 131 GLY A N 1
ATOM 1004 C CA . GLY A 1 131 ? -11.913 6.575 16.118 1.00 68.88 131 GLY A CA 1
ATOM 1005 C C . GLY A 1 131 ? -10.404 6.416 16.136 1.00 68.88 131 GLY A C 1
ATOM 1006 O O . GLY A 1 131 ? -9.702 7.099 15.404 1.00 68.88 131 GLY A O 1
ATOM 1007 N N . SER A 1 132 ? -9.884 5.462 16.907 1.00 67.50 132 SER A N 1
ATOM 1008 C CA . SER A 1 132 ? -8.451 5.146 16.958 1.00 67.50 132 SER A CA 1
ATOM 1009 C C . SER A 1 132 ? -7.951 4.281 15.783 1.00 67.50 132 SER A C 1
ATOM 1011 O O . SER A 1 132 ? -6.997 3.517 15.944 1.00 67.50 132 SER A O 1
ATOM 1013 N N . ARG A 1 133 ? -8.583 4.367 14.604 1.00 76.25 133 ARG A N 1
ATOM 1014 C CA . ARG A 1 133 ? -8.135 3.717 13.363 1.00 76.25 133 ARG A CA 1
ATOM 1015 C C . ARG A 1 133 ? -8.353 4.598 12.148 1.00 76.25 133 ARG A C 1
ATOM 1017 O O . ARG A 1 133 ? -9.323 5.351 12.085 1.00 76.25 133 ARG A O 1
ATOM 1024 N N . VAL A 1 134 ? -7.491 4.424 11.157 1.00 86.00 134 VAL A N 1
ATOM 1025 C CA . VAL A 1 134 ? -7.660 5.016 9.830 1.00 86.00 134 VAL A CA 1
ATOM 1026 C C . VAL A 1 134 ? -7.503 3.920 8.791 1.00 86.00 134 VAL A C 1
ATOM 1028 O O . VAL A 1 134 ? -6.457 3.278 8.715 1.00 86.00 134 VAL A O 1
ATOM 1031 N N . ASP A 1 135 ? -8.548 3.700 8.001 1.00 88.25 135 ASP A N 1
ATOM 1032 C CA . ASP A 1 135 ? -8.494 2.832 6.833 1.00 88.25 135 ASP A CA 1
ATOM 1033 C C . ASP A 1 135 ? -8.253 3.676 5.584 1.00 88.25 135 ASP A C 1
ATOM 1035 O O . ASP A 1 135 ? -9.050 4.554 5.246 1.00 88.25 135 ASP A O 1
ATOM 1039 N N . LEU A 1 136 ? -7.116 3.450 4.939 1.00 94.81 136 LEU A N 1
ATOM 1040 C CA . LEU A 1 136 ? -6.685 4.167 3.752 1.00 94.81 136 LEU A CA 1
ATOM 1041 C C . LEU A 1 136 ? -6.894 3.296 2.529 1.00 94.81 136 LEU A C 1
ATOM 1043 O O . LEU A 1 136 ? -6.448 2.150 2.502 1.00 94.81 136 LEU A O 1
ATOM 1047 N N . GLN A 1 137 ? -7.456 3.884 1.480 1.00 96.25 137 GLN A N 1
ATOM 1048 C CA . GLN A 1 137 ? -7.574 3.257 0.174 1.00 96.25 137 GLN A CA 1
ATOM 1049 C C . GLN A 1 137 ? -7.165 4.237 -0.925 1.00 96.25 137 GLN A C 1
ATOM 1051 O O . GLN A 1 137 ? -7.472 5.427 -0.872 1.00 96.25 137 GLN A O 1
ATOM 1056 N N . TRP A 1 138 ? -6.479 3.730 -1.944 1.00 96.94 138 TRP A N 1
ATOM 1057 C CA . TRP A 1 138 ? -6.067 4.506 -3.112 1.00 96.94 138 TRP A CA 1
ATOM 1058 C C . TRP A 1 138 ? -6.225 3.698 -4.404 1.00 96.94 138 TRP A C 1
ATOM 1060 O O . TRP A 1 138 ? -6.470 2.491 -4.385 1.00 96.94 138 TRP A O 1
ATOM 1070 N N . GLY A 1 139 ? -6.116 4.381 -5.544 1.00 95.38 139 GLY A N 1
ATOM 1071 C CA . GLY A 1 139 ? -6.062 3.742 -6.860 1.00 95.38 139 GLY A CA 1
ATOM 1072 C C . GLY A 1 139 ? -4.657 3.236 -7.188 1.00 95.38 139 GLY A C 1
ATOM 1073 O O . GLY A 1 139 ? -3.670 3.854 -6.788 1.00 95.38 139 GLY A O 1
ATOM 1074 N N . ALA A 1 140 ? -4.559 2.134 -7.934 1.00 93.25 140 ALA A N 1
ATOM 1075 C CA . ALA A 1 140 ? -3.269 1.597 -8.360 1.00 93.25 140 ALA A CA 1
ATOM 1076 C C . ALA A 1 140 ? -2.521 2.583 -9.277 1.00 93.25 140 ALA A C 1
ATOM 1078 O O . ALA A 1 140 ? -3.105 3.136 -10.210 1.00 93.25 140 ALA A O 1
ATOM 1079 N N . ALA A 1 141 ? -1.229 2.779 -9.022 1.00 93.44 141 ALA A N 1
ATOM 1080 C CA . ALA A 1 141 ? -0.346 3.589 -9.851 1.00 93.44 141 ALA A CA 1
ATOM 1081 C C . ALA A 1 141 ? 0.315 2.741 -10.947 1.00 93.44 141 ALA A C 1
ATOM 1083 O O . ALA A 1 141 ? 0.709 1.594 -10.722 1.00 93.44 141 ALA A O 1
ATOM 1084 N N . ALA A 1 142 ? 0.469 3.313 -12.141 1.00 87.19 142 ALA A N 1
ATOM 1085 C CA . ALA A 1 142 ? 1.127 2.638 -13.249 1.00 87.19 142 ALA A CA 1
ATOM 1086 C C . ALA A 1 142 ? 2.618 2.437 -12.941 1.00 87.19 142 ALA A C 1
ATOM 1088 O O . ALA A 1 142 ? 3.317 3.371 -12.544 1.00 87.19 142 ALA A O 1
ATOM 1089 N N . GLY A 1 143 ? 3.102 1.207 -13.134 1.00 85.31 143 GLY A N 1
ATOM 1090 C CA . GLY A 1 143 ? 4.504 0.846 -12.911 1.00 85.31 143 GLY A CA 1
ATOM 1091 C C . GLY A 1 143 ? 4.903 0.641 -11.446 1.00 85.31 143 GLY A C 1
ATOM 1092 O O . GLY A 1 143 ? 6.082 0.399 -11.190 1.00 85.31 143 GLY A O 1
ATOM 1093 N N . ALA A 1 144 ? 3.965 0.718 -10.497 1.00 92.00 144 ALA A N 1
ATOM 1094 C CA . ALA A 1 144 ? 4.223 0.445 -9.085 1.00 92.00 144 ALA A CA 1
ATOM 1095 C C . ALA A 1 144 ? 4.442 -1.056 -8.832 1.00 92.00 144 ALA A C 1
ATOM 1097 O O . ALA A 1 144 ? 3.662 -1.885 -9.303 1.00 92.00 144 ALA A O 1
ATOM 1098 N N . ALA A 1 145 ? 5.483 -1.394 -8.072 1.00 87.62 145 ALA A N 1
ATOM 1099 C CA . ALA A 1 145 ? 5.685 -2.733 -7.517 1.00 87.62 145 ALA A CA 1
ATOM 1100 C C . ALA A 1 145 ? 5.070 -2.841 -6.111 1.00 87.62 145 ALA A C 1
ATOM 1102 O O . ALA A 1 145 ? 4.487 -3.864 -5.754 1.00 87.62 145 ALA A O 1
ATOM 1103 N N . ASP A 1 146 ? 5.171 -1.761 -5.338 1.00 95.19 146 ASP A N 1
ATOM 1104 C CA . ASP A 1 146 ? 4.622 -1.621 -3.996 1.00 95.19 146 ASP A CA 1
ATOM 1105 C C . ASP A 1 146 ? 4.327 -0.141 -3.677 1.00 95.19 146 ASP A C 1
ATOM 1107 O O . ASP A 1 146 ? 4.495 0.752 -4.515 1.00 95.19 146 ASP A O 1
ATOM 1111 N N . TYR A 1 147 ? 3.826 0.108 -2.470 1.00 97.88 147 TYR A N 1
ATOM 1112 C CA . TYR A 1 147 ? 3.486 1.424 -1.951 1.00 97.88 147 TYR A CA 1
ATOM 1113 C C . TYR A 1 147 ? 4.076 1.603 -0.562 1.00 97.88 147 TYR A C 1
ATOM 1115 O O . TYR A 1 147 ? 3.856 0.777 0.327 1.00 97.88 147 TYR A O 1
ATOM 1123 N N . GLN A 1 148 ? 4.757 2.723 -0.350 1.00 98.19 148 GLN A N 1
ATOM 1124 C CA . GLN A 1 148 ? 5.241 3.125 0.965 1.00 98.19 148 GLN A CA 1
ATOM 1125 C C . GLN A 1 148 ? 4.248 4.116 1.567 1.00 98.19 148 GLN A C 1
ATOM 1127 O O . GLN A 1 148 ? 3.946 5.152 0.967 1.00 98.19 148 GLN A O 1
ATOM 1132 N N . VAL A 1 149 ? 3.729 3.787 2.748 1.00 98.12 149 VAL A N 1
ATOM 1133 C CA . VAL A 1 149 ? 2.719 4.585 3.446 1.00 98.12 149 VAL A CA 1
ATOM 1134 C C . VAL A 1 149 ? 3.318 5.156 4.719 1.00 98.12 149 VAL A C 1
ATOM 1136 O O . VAL A 1 149 ? 3.774 4.410 5.586 1.00 98.12 149 VAL A O 1
ATOM 1139 N N . SER A 1 150 ? 3.271 6.475 4.854 1.00 97.69 150 SER A N 1
ATOM 1140 C CA . SER A 1 150 ? 3.813 7.210 5.996 1.00 97.69 150 SER A CA 1
ATOM 1141 C C . SER A 1 150 ? 2.733 8.030 6.692 1.00 97.69 150 SER A C 1
ATOM 1143 O O . SER A 1 150 ? 1.814 8.538 6.050 1.00 97.69 150 SER A O 1
ATOM 1145 N N . ARG A 1 151 ? 2.876 8.222 8.004 1.00 97.31 151 ARG A N 1
ATOM 1146 C CA . ARG A 1 151 ? 2.031 9.085 8.839 1.00 97.31 151 ARG A CA 1
ATOM 1147 C C . ARG A 1 151 ? 2.897 10.111 9.543 1.00 97.31 151 ARG A C 1
ATOM 1149 O O . ARG A 1 151 ? 3.847 9.751 10.234 1.00 97.31 151 ARG A O 1
ATOM 1156 N N . ASN A 1 152 ? 2.574 11.391 9.370 1.00 95.50 152 ASN A N 1
ATOM 1157 C CA . ASN A 1 152 ? 3.341 12.519 9.910 1.00 95.50 152 ASN A CA 1
ATOM 1158 C C . ASN A 1 152 ? 4.844 12.422 9.570 1.00 95.50 152 ASN A C 1
ATOM 1160 O O . ASN A 1 152 ? 5.703 12.730 10.390 1.00 95.50 152 ASN A O 1
ATOM 1164 N N . GLY A 1 153 ? 5.154 11.941 8.360 1.00 92.19 153 GLY A N 1
ATOM 1165 C CA . GLY A 1 153 ? 6.523 11.760 7.863 1.00 92.19 153 GLY A CA 1
ATOM 1166 C C . GLY A 1 153 ? 7.219 10.460 8.283 1.00 92.19 153 GLY A C 1
ATOM 1167 O O . GLY A 1 153 ? 8.280 10.160 7.745 1.00 92.19 153 GLY A O 1
ATOM 1168 N N . VAL A 1 154 ? 6.636 9.659 9.180 1.00 91.44 154 VAL A N 1
ATOM 1169 C CA . VAL A 1 154 ? 7.200 8.369 9.610 1.00 91.44 154 VAL A CA 1
ATOM 1170 C C . VAL A 1 154 ? 6.607 7.235 8.780 1.00 91.44 154 VAL A C 1
ATOM 1172 O O . VAL A 1 154 ? 5.384 7.115 8.705 1.00 91.44 154 VAL A O 1
ATOM 1175 N N . LEU A 1 155 ? 7.456 6.397 8.179 1.00 94.12 155 LEU A N 1
ATOM 1176 C CA . LEU A 1 155 ? 7.028 5.211 7.433 1.00 94.12 155 LEU A CA 1
ATOM 1177 C C . LEU A 1 155 ? 6.302 4.232 8.364 1.00 94.12 155 LEU A C 1
ATOM 1179 O O . LEU A 1 155 ? 6.872 3.773 9.351 1.00 94.12 155 LEU A O 1
ATOM 1183 N N . LEU A 1 156 ? 5.054 3.909 8.033 1.00 90.00 156 LEU A N 1
ATOM 1184 C CA . LEU A 1 156 ? 4.257 2.912 8.743 1.00 90.00 156 LEU A CA 1
ATOM 1185 C C . LEU A 1 156 ? 4.473 1.516 8.165 1.00 90.00 156 LEU A C 1
ATOM 1187 O O . LEU A 1 156 ? 4.685 0.562 8.908 1.00 90.00 156 LEU A O 1
ATOM 1191 N N . ALA A 1 157 ? 4.377 1.394 6.839 1.00 91.44 157 ALA A N 1
ATOM 1192 C CA . ALA A 1 157 ? 4.425 0.114 6.148 1.00 91.44 157 ALA A CA 1
ATOM 1193 C C . ALA A 1 157 ? 4.796 0.273 4.669 1.00 91.44 157 ALA A C 1
ATOM 1195 O O . ALA A 1 157 ? 4.601 1.330 4.068 1.00 91.44 157 ALA A O 1
ATOM 1196 N N . THR A 1 158 ? 5.278 -0.823 4.082 1.00 94.94 158 THR A N 1
ATOM 1197 C CA . THR A 1 158 ? 5.353 -1.022 2.630 1.00 94.94 158 THR A CA 1
ATOM 1198 C C . THR A 1 158 ? 4.389 -2.145 2.256 1.00 94.94 158 THR A C 1
ATOM 1200 O O . THR A 1 158 ? 4.445 -3.219 2.856 1.00 94.94 158 THR A O 1
ATOM 1203 N N . VAL A 1 159 ? 3.475 -1.894 1.320 1.00 93.06 159 VAL A N 1
ATOM 1204 C CA . VAL A 1 159 ? 2.396 -2.820 0.943 1.00 93.06 159 VAL A CA 1
ATOM 1205 C C . VAL A 1 159 ? 2.327 -2.992 -0.570 1.00 93.06 159 VAL A C 1
ATOM 1207 O O . VAL A 1 159 ? 2.558 -2.050 -1.313 1.00 93.06 159 VAL A O 1
ATOM 1210 N N . THR A 1 160 ? 1.974 -4.183 -1.046 1.00 92.56 160 THR A N 1
ATOM 1211 C CA . THR A 1 160 ? 1.782 -4.444 -2.487 1.00 92.56 160 THR A CA 1
ATOM 1212 C C . THR A 1 160 ? 0.348 -4.180 -2.953 1.00 92.56 160 THR A C 1
ATOM 1214 O O . THR A 1 160 ? 0.104 -3.954 -4.135 1.00 92.56 160 THR A O 1
ATOM 1217 N N . GLY A 1 161 ? -0.615 -4.193 -2.025 1.00 91.50 161 GLY A N 1
ATOM 1218 C CA . GLY A 1 161 ? -2.006 -3.822 -2.281 1.00 91.50 161 GLY A CA 1
ATOM 1219 C C . GLY A 1 161 ? -2.247 -2.312 -2.206 1.00 91.50 161 GLY A C 1
ATOM 1220 O O . GLY A 1 161 ? -1.356 -1.536 -1.878 1.00 91.50 161 GLY A O 1
ATOM 1221 N N . THR A 1 162 ? -3.486 -1.893 -2.466 1.00 95.81 162 THR A N 1
ATOM 1222 C CA . THR A 1 162 ? -3.884 -0.473 -2.487 1.00 95.81 162 THR A CA 1
ATOM 1223 C C . THR A 1 162 ? -4.711 -0.046 -1.270 1.00 95.81 162 THR A C 1
ATOM 1225 O O . THR A 1 162 ? -5.581 0.825 -1.362 1.00 95.81 162 THR A O 1
ATOM 1228 N N . ARG A 1 163 ? -4.478 -0.705 -0.129 1.00 93.06 163 ARG A N 1
ATOM 1229 C CA . ARG A 1 163 ? -5.164 -0.445 1.139 1.00 93.06 163 ARG A CA 1
ATOM 1230 C C . ARG A 1 163 ? -4.204 -0.610 2.315 1.00 93.06 163 ARG A C 1
ATOM 1232 O O . ARG A 1 163 ? -3.372 -1.517 2.303 1.00 93.06 163 ARG A O 1
ATOM 1239 N N . LEU A 1 164 ? -4.358 0.220 3.343 1.00 93.25 164 LEU A N 1
ATOM 1240 C CA . LEU A 1 164 ? -3.681 0.072 4.633 1.00 93.25 164 LEU A CA 1
ATOM 1241 C C . LEU A 1 164 ? -4.650 0.402 5.771 1.00 93.25 164 LEU A C 1
ATOM 1243 O O . LEU A 1 164 ? -5.249 1.472 5.777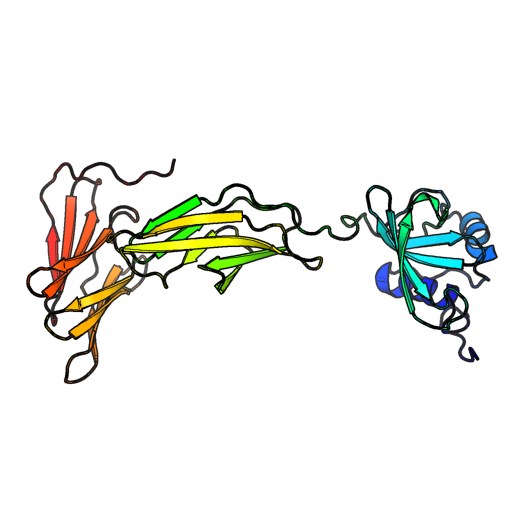 1.00 93.25 164 LEU A O 1
ATOM 1247 N N . LEU A 1 165 ? -4.729 -0.479 6.769 1.00 86.56 165 LEU A N 1
ATOM 1248 C CA . LEU A 1 165 ? -5.395 -0.188 8.036 1.00 86.56 165 LEU A CA 1
ATOM 1249 C C . LEU A 1 165 ? -4.358 0.223 9.087 1.00 86.56 165 LEU A C 1
ATOM 1251 O O . LEU A 1 165 ? -3.560 -0.601 9.535 1.00 86.56 165 LEU A O 1
ATOM 1255 N N . ASP A 1 166 ? -4.399 1.480 9.514 1.00 87.75 166 ASP A N 1
ATOM 1256 C CA . ASP A 1 166 ? -3.587 1.992 10.612 1.00 87.75 166 ASP A CA 1
ATOM 1257 C C . ASP A 1 166 ? -4.357 1.903 11.936 1.00 87.75 166 ASP A C 1
ATOM 1259 O O . ASP A 1 166 ? -5.385 2.555 12.122 1.00 87.75 166 ASP A O 1
ATOM 1263 N N . ILE A 1 167 ? -3.845 1.086 12.860 1.00 78.38 167 ILE A N 1
ATOM 1264 C CA . ILE A 1 167 ? -4.421 0.846 14.195 1.00 78.38 167 ILE A CA 1
ATOM 1265 C C . ILE A 1 167 ? -3.636 1.509 15.331 1.00 78.38 167 ILE A C 1
ATOM 1267 O O . ILE A 1 167 ? -3.920 1.262 16.500 1.00 78.38 167 ILE A O 1
ATOM 1271 N N . GLN A 1 168 ? -2.616 2.303 15.004 1.00 77.19 168 GLN A N 1
ATOM 1272 C CA . GLN A 1 168 ? -1.713 2.926 15.976 1.00 77.19 168 GLN A CA 1
ATOM 1273 C C . GLN A 1 168 ? -1.989 4.423 16.157 1.00 77.19 168 GLN A C 1
ATOM 1275 O O . GLN A 1 168 ? -1.106 5.161 16.601 1.00 77.19 168 GLN A O 1
ATOM 1280 N N . VAL A 1 169 ? -3.164 4.895 15.745 1.00 77.44 169 VAL A N 1
ATOM 1281 C CA . VAL A 1 169 ? -3.598 6.281 15.944 1.00 77.44 169 VAL A CA 1
ATOM 1282 C C . VAL A 1 169 ? -4.390 6.419 17.239 1.00 77.44 169 VAL A C 1
ATOM 1284 O O . VAL A 1 169 ? -5.013 5.474 17.716 1.00 77.44 169 VAL A O 1
ATOM 1287 N N . SER A 1 170 ? -4.398 7.622 17.795 1.00 75.12 170 SER A N 1
ATOM 1288 C CA . SER A 1 170 ? -5.224 7.983 18.945 1.00 75.12 170 SER A CA 1
ATOM 1289 C C . SER A 1 170 ? -6.480 8.716 18.481 1.00 75.12 170 SER A C 1
ATOM 1291 O O . SER A 1 170 ? -6.476 9.356 17.432 1.00 75.12 170 SER A O 1
ATOM 1293 N N . ALA A 1 171 ? -7.553 8.638 19.268 1.00 73.38 171 ALA A N 1
ATOM 1294 C CA . ALA A 1 171 ? -8.779 9.406 19.049 1.00 73.38 171 ALA A CA 1
ATOM 1295 C C . ALA A 1 171 ? -8.547 10.919 19.222 1.00 73.38 171 ALA A C 1
ATOM 1297 O O . ALA A 1 171 ? -7.699 11.320 20.023 1.00 73.38 171 ALA A O 1
ATOM 1298 N N . LYS A 1 172 ? -9.347 11.745 18.530 1.00 74.88 172 LYS A N 1
ATOM 1299 C CA . LYS A 1 172 ? -9.281 13.221 18.562 1.00 74.88 172 LYS A CA 1
ATOM 1300 C C . LYS A 1 172 ? -7.892 13.780 18.241 1.00 74.88 172 LYS A C 1
ATOM 1302 O O . LYS A 1 172 ? -7.431 14.711 18.900 1.00 74.88 172 LYS A O 1
ATOM 1307 N N . GLN A 1 173 ? -7.219 13.189 17.264 1.00 84.62 173 GLN A N 1
ATOM 1308 C CA . GLN A 1 173 ? -5.913 13.632 16.801 1.00 84.62 173 GLN A CA 1
ATOM 1309 C C . GLN A 1 173 ? -5.913 13.864 15.298 1.00 84.62 173 GLN A C 1
ATOM 1311 O O . GLN A 1 173 ? -6.681 13.262 14.544 1.00 84.62 173 GLN A O 1
ATOM 1316 N N . ASP A 1 174 ? -4.985 14.715 14.888 1.00 91.06 174 ASP A N 1
ATOM 1317 C CA . ASP A 1 174 ? -4.780 15.074 13.499 1.00 91.06 174 ASP A CA 1
ATOM 1318 C C . ASP A 1 174 ? -3.600 14.294 12.929 1.00 91.06 174 ASP A C 1
ATOM 1320 O O . ASP A 1 174 ? -2.507 14.248 13.508 1.00 91.06 174 ASP A O 1
ATOM 1324 N N . TYR A 1 175 ? -3.810 13.702 11.759 1.00 94.69 175 TYR A N 1
ATOM 1325 C CA . TYR A 1 175 ? -2.782 12.960 11.049 1.00 94.69 175 TYR A CA 1
ATOM 1326 C C . TYR A 1 175 ? -2.725 13.382 9.590 1.00 94.69 175 TYR A C 1
ATOM 1328 O O . TYR A 1 175 ? -3.743 13.585 8.931 1.00 94.69 175 TYR A O 1
ATOM 1336 N N . THR A 1 176 ? -1.507 13.466 9.065 1.00 97.75 176 THR A N 1
ATOM 1337 C CA . THR A 1 176 ? -1.262 13.581 7.628 1.00 97.75 176 THR A CA 1
ATOM 1338 C C . THR A 1 176 ? -0.645 12.287 7.134 1.00 97.75 176 THR A C 1
ATOM 1340 O O . THR A 1 176 ? 0.478 11.938 7.508 1.00 97.75 176 THR A O 1
ATOM 1343 N N . TYR A 1 177 ? -1.380 11.583 6.284 1.00 98.00 177 TYR A N 1
ATOM 1344 C CA . TYR A 1 177 ? -0.891 10.414 5.573 1.00 98.00 177 TYR A CA 1
ATOM 1345 C C . TYR A 1 177 ? -0.253 10.819 4.255 1.00 98.00 177 TYR A C 1
ATOM 1347 O O . TYR A 1 177 ? -0.684 11.774 3.610 1.00 98.00 177 TYR A O 1
ATOM 1355 N N . SER A 1 178 ? 0.771 10.073 3.865 1.00 97.81 178 SER A N 1
ATOM 1356 C CA . SER A 1 178 ? 1.463 10.188 2.590 1.00 97.81 178 SER A CA 1
ATOM 1357 C C . SER A 1 178 ? 1.626 8.797 1.997 1.00 97.81 178 SER A C 1
ATOM 1359 O O . SER A 1 178 ? 2.052 7.883 2.703 1.00 97.81 178 SER A O 1
ATOM 1361 N N . VAL A 1 179 ? 1.290 8.640 0.720 1.00 98.31 179 VAL A N 1
ATOM 1362 C CA . VAL A 1 179 ? 1.534 7.410 -0.036 1.00 98.31 179 VAL A CA 1
ATOM 1363 C C . VAL A 1 179 ? 2.405 7.755 -1.236 1.00 98.31 179 VAL A C 1
ATOM 1365 O O . VAL A 1 179 ? 2.108 8.700 -1.973 1.00 98.31 179 VAL A O 1
ATOM 1368 N N . VAL A 1 180 ? 3.472 6.983 -1.431 1.00 97.56 180 VAL A N 1
ATOM 1369 C CA . VAL A 1 180 ? 4.272 6.982 -2.662 1.00 97.56 180 VAL A CA 1
ATOM 1370 C C . VAL A 1 180 ? 4.207 5.599 -3.292 1.00 97.56 180 VAL A C 1
ATOM 1372 O O . VAL A 1 180 ? 4.247 4.585 -2.594 1.00 97.56 180 VAL A O 1
ATOM 1375 N N . ALA A 1 181 ? 4.093 5.556 -4.613 1.00 96.75 181 ALA A N 1
ATOM 1376 C CA . ALA A 1 181 ? 4.270 4.331 -5.371 1.00 96.75 181 ALA A CA 1
ATOM 1377 C C . ALA A 1 181 ? 5.769 4.091 -5.569 1.00 96.75 181 ALA A C 1
ATOM 1379 O O . ALA A 1 181 ? 6.509 5.026 -5.876 1.00 96.75 181 ALA A O 1
ATOM 1380 N N . HIS A 1 182 ? 6.218 2.854 -5.393 1.00 93.56 182 HIS A N 1
ATOM 1381 C CA . HIS A 1 182 ? 7.629 2.488 -5.422 1.00 93.56 182 HIS A CA 1
ATOM 1382 C C . HIS A 1 182 ? 7.871 1.302 -6.359 1.00 93.56 182 HIS A C 1
ATOM 1384 O O . HIS A 1 182 ? 7.033 0.409 -6.515 1.00 93.56 182 HIS A O 1
ATOM 1390 N N . ASN A 1 183 ? 9.019 1.323 -7.030 1.00 87.81 183 ASN A N 1
ATOM 1391 C CA . ASN A 1 183 ? 9.566 0.200 -7.776 1.00 87.81 183 ASN A CA 1
ATOM 1392 C C . ASN A 1 183 ? 11.105 0.257 -7.768 1.00 87.81 183 ASN A C 1
ATOM 1394 O O . ASN A 1 183 ? 11.697 1.136 -7.146 1.00 87.81 183 ASN A O 1
ATOM 1398 N N . ALA A 1 184 ? 11.760 -0.659 -8.488 1.00 79.12 184 ALA A N 1
ATOM 1399 C CA . ALA A 1 184 ? 13.223 -0.737 -8.553 1.00 79.12 184 ALA A CA 1
ATOM 1400 C C . ALA A 1 184 ? 13.913 0.556 -9.038 1.00 79.12 184 ALA A C 1
ATOM 1402 O O . ALA A 1 184 ? 15.084 0.770 -8.737 1.00 79.12 184 ALA A O 1
ATOM 1403 N N . SER A 1 185 ? 13.195 1.422 -9.753 1.00 77.06 185 SER A N 1
ATOM 1404 C CA . SER A 1 185 ? 13.713 2.669 -10.320 1.00 77.06 185 SER A CA 1
ATOM 1405 C C . SER A 1 185 ? 13.488 3.893 -9.437 1.00 77.06 185 SER A C 1
ATOM 1407 O O . SER A 1 185 ? 13.974 4.976 -9.764 1.00 77.06 185 SER A O 1
ATOM 1409 N N . GLY A 1 186 ? 12.757 3.754 -8.328 1.00 83.94 186 GLY A N 1
ATOM 1410 C CA . GLY A 1 186 ? 12.552 4.811 -7.341 1.00 83.94 186 GLY A CA 1
ATOM 1411 C C . GLY A 1 186 ? 11.095 4.985 -6.918 1.00 83.94 186 GLY A C 1
ATOM 1412 O O . GLY A 1 186 ? 10.270 4.077 -7.031 1.00 83.94 186 GLY A O 1
ATOM 1413 N N . VAL A 1 187 ? 10.786 6.176 -6.398 1.00 89.44 187 VAL A N 1
ATOM 1414 C CA . VAL A 1 187 ? 9.472 6.525 -5.839 1.00 89.44 187 VAL A CA 1
ATOM 1415 C C . VAL A 1 187 ? 8.783 7.623 -6.645 1.00 89.44 187 VAL A C 1
ATOM 1417 O O . VAL A 1 187 ? 9.434 8.526 -7.174 1.00 89.44 187 VAL A O 1
ATOM 1420 N N . SER A 1 188 ? 7.455 7.566 -6.716 1.00 93.56 188 SER A N 1
ATOM 1421 C CA . SER A 1 188 ? 6.628 8.634 -7.275 1.00 93.56 188 SER A CA 1
ATOM 1422 C C . SER A 1 188 ? 6.646 9.888 -6.393 1.00 93.56 188 SER A C 1
ATOM 1424 O O . SER A 1 188 ? 7.063 9.862 -5.233 1.00 93.56 188 SER A O 1
ATOM 1426 N N . ALA A 1 189 ? 6.078 10.985 -6.903 1.00 92.75 189 ALA A N 1
ATOM 1427 C CA . ALA A 1 189 ? 5.647 12.081 -6.039 1.00 92.75 189 ALA A CA 1
ATOM 1428 C C . ALA A 1 189 ? 4.649 11.573 -4.980 1.00 92.75 189 ALA A C 1
ATOM 1430 O O . ALA A 1 189 ? 3.853 10.666 -5.249 1.00 92.75 189 ALA A O 1
ATOM 1431 N N . ALA A 1 190 ? 4.703 12.163 -3.786 1.00 94.75 190 ALA A N 1
ATOM 1432 C CA . ALA A 1 190 ? 3.822 11.823 -2.679 1.00 94.75 190 ALA A CA 1
ATOM 1433 C C . ALA A 1 190 ? 2.414 12.387 -2.884 1.00 94.75 190 ALA A C 1
ATOM 1435 O O . ALA A 1 190 ? 2.247 13.588 -3.100 1.00 94.75 190 ALA A O 1
ATOM 1436 N N . THR A 1 191 ? 1.406 11.533 -2.724 1.00 97.81 191 THR A N 1
ATOM 1437 C CA . THR A 1 191 ? 0.019 11.967 -2.533 1.00 97.81 191 THR A CA 1
ATOM 1438 C C . THR A 1 191 ? -0.263 12.022 -1.040 1.00 97.81 191 THR A C 1
ATOM 1440 O O . THR A 1 191 ? 0.032 11.067 -0.322 1.00 97.81 191 THR A O 1
ATOM 1443 N N . THR A 1 192 ? -0.851 13.119 -0.559 1.00 97.44 192 THR A N 1
ATOM 1444 C CA . THR A 1 192 ? -1.139 13.309 0.866 1.00 97.44 192 THR A CA 1
ATOM 1445 C C . THR A 1 192 ? -2.632 13.357 1.172 1.00 97.44 192 THR A C 1
ATOM 1447 O O . THR A 1 192 ? -3.459 13.732 0.337 1.00 97.44 192 THR A O 1
ATOM 1450 N N . ARG A 1 193 ? -2.986 12.974 2.401 1.00 97.31 193 ARG A N 1
ATOM 1451 C CA . ARG A 1 193 ? -4.344 13.062 2.939 1.00 97.31 193 ARG A CA 1
ATOM 1452 C C . ARG A 1 193 ? -4.313 13.439 4.410 1.00 97.31 193 ARG A C 1
ATOM 1454 O O . ARG A 1 193 ? -3.750 12.716 5.227 1.00 97.31 193 ARG A O 1
ATOM 1461 N N . TYR A 1 194 ? -4.956 14.553 4.735 1.00 96.62 194 TYR A N 1
ATOM 1462 C CA . TYR A 1 194 ? -5.239 14.928 6.115 1.00 96.62 194 TYR A CA 1
ATOM 1463 C C . TYR A 1 194 ? -6.473 14.175 6.618 1.00 96.62 194 TYR A C 1
ATOM 1465 O O . TYR A 1 194 ? -7.459 14.027 5.888 1.00 96.62 194 TYR A O 1
ATOM 1473 N N . VAL A 1 195 ? -6.412 13.714 7.863 1.00 92.69 195 VAL A N 1
ATOM 1474 C CA . VAL A 1 195 ? -7.535 13.113 8.577 1.00 92.69 195 VAL A CA 1
ATOM 1475 C C . VAL A 1 195 ? -7.548 13.580 10.024 1.00 92.69 195 VAL A C 1
ATOM 1477 O O . VAL A 1 195 ? -6.498 13.784 10.634 1.00 92.69 195 VAL A O 1
ATOM 1480 N N . GLN A 1 196 ? -8.752 13.671 10.577 1.00 89.88 196 GLN A N 1
ATOM 1481 C CA . GLN A 1 196 ? -8.984 13.906 11.992 1.00 89.88 196 GLN A CA 1
ATOM 1482 C C . GLN A 1 196 ? -9.727 12.696 12.557 1.00 89.88 196 GLN A C 1
ATOM 1484 O O . GLN A 1 196 ? -10.811 12.344 12.087 1.00 89.88 196 GLN A O 1
ATOM 1489 N N . THR A 1 197 ? -9.130 12.012 13.528 1.00 80.31 197 THR A N 1
ATOM 1490 C CA . THR A 1 197 ? -9.748 10.846 14.166 1.00 80.31 197 THR A CA 1
ATOM 1491 C C . THR A 1 197 ? -10.872 11.266 15.113 1.00 80.31 197 THR A C 1
ATOM 1493 O O . THR A 1 197 ? -10.753 12.247 15.848 1.00 80.31 197 THR A O 1
ATOM 1496 N N . SER A 1 198 ? -11.973 10.509 15.129 1.00 71.12 198 SER A N 1
ATOM 1497 C CA . SER A 1 198 ? -13.103 10.747 16.038 1.00 71.12 198 SER A CA 1
ATOM 1498 C C . SER A 1 198 ? -12.940 9.974 17.354 1.00 71.12 198 SER A C 1
ATOM 1500 O O . SER A 1 198 ? -11.863 9.467 17.674 1.00 71.12 198 SER A O 1
ATOM 1502 N N . THR A 1 199 ? -14.005 9.900 18.149 1.00 60.22 199 THR A N 1
ATOM 1503 C CA . THR A 1 199 ? -14.103 9.046 19.341 1.00 60.22 199 THR A CA 1
ATOM 1504 C C . THR A 1 199 ? -14.629 7.632 19.062 1.00 60.22 199 THR A C 1
ATOM 1506 O O . THR A 1 199 ? -14.674 6.839 19.996 1.00 60.22 199 THR A O 1
ATOM 1509 N N . ASP A 1 200 ? -15.006 7.288 17.826 1.00 53.81 200 ASP A N 1
ATOM 1510 C CA . ASP A 1 200 ? -15.809 6.084 17.529 1.00 53.81 200 ASP A CA 1
ATOM 1511 C C . ASP A 1 200 ? -14.952 4.839 17.255 1.00 53.81 200 ASP A C 1
ATOM 1513 O O . ASP A 1 200 ? -14.281 4.743 16.240 1.00 53.81 200 ASP A O 1
ATOM 1517 N N . SER A 1 201 ? -14.916 3.857 18.154 1.00 54.22 201 SER A N 1
ATOM 1518 C CA . SER A 1 201 ? -13.874 2.820 18.150 1.00 54.22 201 SER A CA 1
ATOM 1519 C C . SER A 1 201 ? -14.262 1.484 17.479 1.00 54.22 201 SER A C 1
ATOM 1521 O O . SER A 1 201 ? -15.020 0.695 18.026 1.00 54.22 201 SER A O 1
ATOM 1523 N N . ALA A 1 202 ? -13.641 1.195 16.329 1.00 60.19 202 ALA A N 1
ATOM 1524 C CA . ALA A 1 202 ? -12.681 0.097 16.120 1.00 60.19 202 ALA A CA 1
ATOM 1525 C C . ALA A 1 202 ? -12.857 -1.290 16.810 1.00 60.19 202 ALA A C 1
ATOM 1527 O O . ALA A 1 202 ? -13.180 -1.415 17.979 1.00 60.19 202 ALA A O 1
ATOM 1528 N N . ASP A 1 203 ? -12.422 -2.372 16.142 1.00 73.75 203 ASP A N 1
ATOM 1529 C CA . ASP A 1 203 ? -12.351 -3.751 16.693 1.00 73.75 203 ASP A CA 1
ATOM 1530 C C . ASP A 1 203 ? -11.512 -3.921 17.977 1.00 73.75 203 ASP A C 1
ATOM 1532 O O . ASP A 1 203 ? -11.494 -4.998 18.562 1.00 73.75 203 ASP A O 1
ATOM 1536 N N . MET A 1 204 ? -10.789 -2.885 18.400 1.00 84.00 204 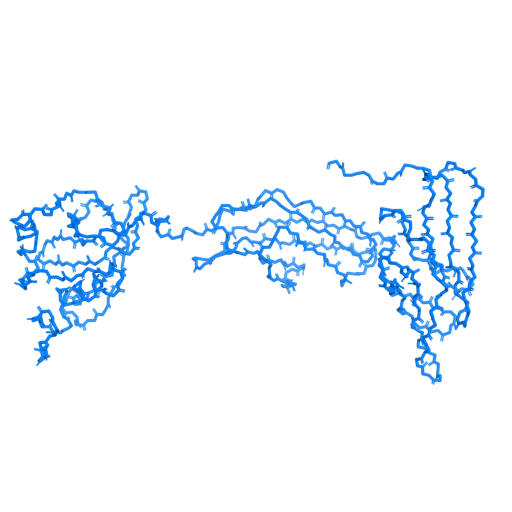MET A N 1
ATOM 1537 C CA . MET A 1 204 ? -9.963 -2.824 19.604 1.00 84.00 204 MET A CA 1
ATOM 1538 C C . MET A 1 204 ? -9.812 -1.358 20.011 1.00 84.00 204 MET A C 1
ATOM 1540 O O . MET A 1 204 ? -9.647 -0.510 19.130 1.00 84.00 204 MET A O 1
ATOM 1544 N N . ALA A 1 205 ? -9.792 -1.094 21.312 1.00 81.62 205 ALA A N 1
ATOM 1545 C CA . ALA A 1 205 ? -9.692 0.223 21.918 1.00 81.62 205 ALA A CA 1
ATOM 1546 C C . ALA A 1 205 ? -8.735 0.215 23.117 1.00 81.62 205 ALA A C 1
ATOM 1548 O O . ALA A 1 205 ? -8.715 -0.738 23.900 1.00 81.62 205 ALA A O 1
ATOM 1549 N N . HIS A 1 206 ? -7.988 1.307 23.292 1.00 85.81 206 HIS A N 1
ATOM 1550 C CA . HIS A 1 206 ? -7.301 1.618 24.547 1.00 85.81 206 HIS A CA 1
ATOM 1551 C C . HIS A 1 206 ? -8.203 2.540 25.366 1.00 85.81 206 HIS A C 1
ATOM 1553 O O . HIS A 1 206 ? -8.577 3.617 24.904 1.00 85.81 206 HIS A O 1
ATOM 1559 N N . LEU A 1 207 ? -8.580 2.098 26.558 1.00 87.62 207 LEU A N 1
ATOM 1560 C CA . LEU A 1 207 ? -9.631 2.699 27.371 1.00 87.62 207 LEU A CA 1
ATOM 1561 C C . LEU A 1 207 ? -9.141 2.894 28.803 1.00 87.62 207 LEU A C 1
ATOM 1563 O O . LEU A 1 207 ? -8.241 2.197 29.273 1.00 87.62 207 LEU A O 1
ATOM 1567 N N . THR A 1 208 ? -9.777 3.809 29.523 1.00 87.56 208 THR A N 1
ATOM 1568 C CA . THR A 1 208 ? -9.571 3.960 30.966 1.00 87.56 208 THR A CA 1
ATOM 1569 C C . THR A 1 208 ? -10.749 3.334 31.695 1.00 87.56 208 THR A C 1
ATOM 1571 O O . THR A 1 208 ? -11.898 3.579 31.329 1.00 87.56 208 THR A O 1
ATOM 1574 N N . THR A 1 209 ? -10.473 2.536 32.724 1.00 90.44 209 THR A N 1
ATOM 1575 C CA . THR A 1 209 ? -11.492 2.022 33.648 1.00 90.44 209 THR A CA 1
ATOM 1576 C C . THR A 1 209 ? -11.303 2.602 35.039 1.00 90.44 209 THR A C 1
ATOM 1578 O O . THR A 1 209 ? -10.254 3.171 35.347 1.00 90.44 209 THR A O 1
ATOM 1581 N N . LYS A 1 210 ? -12.280 2.375 35.919 1.00 91.25 210 LYS A N 1
ATOM 1582 C CA . LYS A 1 210 ? -12.128 2.627 37.360 1.00 91.25 210 LYS A CA 1
ATOM 1583 C C . LYS A 1 210 ? -10.978 1.836 38.012 1.00 91.25 210 LYS A C 1
ATOM 1585 O O . LYS A 1 210 ? -10.462 2.272 39.035 1.00 91.25 210 LYS A O 1
ATOM 1590 N N . ASP A 1 211 ? -10.580 0.697 37.436 1.00 91.38 211 ASP A N 1
ATOM 1591 C CA . ASP A 1 211 ? -9.560 -0.195 38.007 1.00 91.38 211 ASP A CA 1
ATOM 1592 C C . ASP A 1 211 ? -8.152 0.056 37.427 1.00 91.38 211 ASP A C 1
ATOM 1594 O O . ASP A 1 211 ? -7.165 -0.420 37.988 1.00 91.38 211 ASP A O 1
ATOM 1598 N N . GLY A 1 212 ? -8.053 0.785 36.309 1.00 91.88 212 GLY A N 1
ATOM 1599 C CA . GLY A 1 212 ? -6.804 1.063 35.599 1.00 91.88 212 GLY A CA 1
ATOM 1600 C C . GLY A 1 212 ? -6.961 1.134 34.072 1.00 91.88 212 GLY A C 1
ATOM 1601 O O . GLY A 1 212 ? -8.082 1.062 33.553 1.00 91.88 212 GLY A O 1
ATOM 1602 N N . PRO A 1 213 ? -5.854 1.300 33.325 1.00 93.62 213 PRO A N 1
ATOM 1603 C CA . PRO A 1 213 ? -5.887 1.310 31.868 1.00 93.62 213 PRO A CA 1
ATOM 1604 C C . PRO A 1 213 ? -6.243 -0.078 31.324 1.00 93.62 213 PRO A C 1
ATOM 1606 O O . PRO A 1 213 ? -5.877 -1.108 31.897 1.00 93.62 213 PRO A O 1
ATOM 1609 N N . ALA A 1 214 ? -6.954 -0.097 30.204 1.00 93.00 214 ALA A N 1
ATOM 1610 C CA . ALA A 1 214 ? -7.454 -1.305 29.578 1.00 93.00 214 ALA A CA 1
ATOM 1611 C C . ALA A 1 214 ? -7.218 -1.308 28.067 1.00 93.00 214 ALA A C 1
ATOM 1613 O O . ALA A 1 214 ? -7.292 -0.274 27.404 1.00 93.00 214 ALA A O 1
ATOM 1614 N N . VAL A 1 215 ? -6.988 -2.500 27.525 1.00 92.75 215 VAL A N 1
ATOM 1615 C CA . VAL A 1 215 ? -7.020 -2.778 26.088 1.00 92.75 215 VAL A CA 1
ATOM 1616 C C . VAL A 1 215 ? -8.116 -3.800 25.846 1.00 92.75 215 VAL A C 1
ATOM 1618 O O . VAL A 1 215 ? -8.012 -4.951 26.281 1.00 92.75 215 VAL A O 1
ATOM 1621 N N . CYS A 1 216 ? -9.174 -3.368 25.172 1.00 92.12 216 CYS A N 1
ATOM 1622 C CA . CYS A 1 216 ? -10.327 -4.199 24.854 1.00 92.12 216 CYS A CA 1
ATOM 1623 C C . CYS A 1 216 ? -10.450 -4.399 23.355 1.00 92.12 216 CYS A C 1
ATOM 1625 O O . CYS A 1 216 ? -10.017 -3.542 22.595 1.00 92.12 216 CYS A O 1
ATOM 1627 N N . GLY A 1 217 ? -11.045 -5.502 22.921 1.00 90.75 217 GLY A N 1
ATOM 1628 C CA . GLY A 1 217 ? -11.277 -5.763 21.509 1.00 90.75 217 GLY A CA 1
ATOM 1629 C C . GLY A 1 217 ? -12.121 -6.998 21.242 1.00 90.75 217 GLY A C 1
ATOM 1630 O O . GLY A 1 217 ? -12.559 -7.690 22.159 1.00 90.75 217 GLY A O 1
ATOM 1631 N N . ARG A 1 218 ? -12.367 -7.257 19.962 1.00 88.56 218 ARG A N 1
ATOM 1632 C CA . ARG A 1 218 ? -12.987 -8.488 19.473 1.00 88.56 218 ARG A CA 1
ATOM 1633 C C . ARG A 1 218 ? -11.982 -9.637 19.521 1.00 88.56 218 ARG A C 1
ATOM 1635 O O . ARG A 1 218 ? -10.781 -9.441 19.349 1.00 88.56 218 ARG A O 1
ATOM 1642 N N . SER A 1 219 ? -12.500 -10.832 19.735 1.00 87.50 219 SER A N 1
ATOM 1643 C CA . SER A 1 219 ? -11.782 -12.092 19.862 1.00 87.50 219 SER A CA 1
ATOM 1644 C C . SER A 1 219 ? -12.603 -13.229 19.241 1.00 87.50 219 SER A C 1
ATOM 1646 O O . SER A 1 219 ? -13.804 -13.103 19.006 1.00 87.50 219 SER A O 1
ATOM 1648 N N . GLY A 1 220 ? -11.951 -14.349 18.953 1.00 81.75 220 GLY A N 1
ATOM 1649 C CA . GLY A 1 220 ? -12.575 -15.488 18.284 1.00 81.75 220 GLY A CA 1
ATOM 1650 C C . GLY A 1 220 ? -12.636 -15.348 16.759 1.00 81.75 220 GLY A C 1
ATOM 1651 O O . GLY A 1 220 ? -11.829 -14.639 16.156 1.00 81.75 220 GLY A O 1
ATOM 1652 N N . ASP A 1 221 ? -13.558 -16.074 16.129 1.00 77.06 221 ASP A N 1
ATOM 1653 C CA . ASP A 1 221 ? -13.658 -16.220 14.671 1.00 77.06 221 ASP A CA 1
ATOM 1654 C C . ASP A 1 221 ? -15.080 -15.936 14.153 1.00 77.06 221 ASP A C 1
ATOM 1656 O O . ASP A 1 221 ? -15.936 -15.430 14.879 1.00 77.06 221 ASP A O 1
ATOM 1660 N N . GLN A 1 222 ? -15.344 -16.216 12.870 1.00 68.31 222 GLN A N 1
ATOM 1661 C CA . GLN A 1 222 ? -16.665 -15.980 12.273 1.00 68.31 222 GLN A CA 1
ATOM 1662 C C . GLN A 1 222 ? -17.782 -16.815 12.919 1.00 68.31 222 GLN A C 1
ATOM 1664 O O . GLN A 1 222 ? -18.938 -16.396 12.886 1.00 68.31 222 GLN A O 1
ATOM 1669 N N . THR A 1 223 ? -17.442 -17.959 13.514 1.00 74.62 223 THR A N 1
ATOM 1670 C CA . THR A 1 223 ? -18.369 -18.915 14.133 1.00 74.62 223 THR A CA 1
ATOM 1671 C C . THR A 1 223 ? -18.488 -18.759 15.651 1.00 74.62 223 THR A C 1
ATOM 1673 O O . THR A 1 223 ? -19.488 -19.182 16.224 1.00 74.62 223 THR A O 1
ATOM 1676 N N . SER A 1 224 ? -17.517 -18.116 16.305 1.00 80.88 224 SER A N 1
ATOM 1677 C CA . SER A 1 224 ? -17.511 -17.855 17.747 1.00 80.88 224 SER A CA 1
ATOM 1678 C C . SER A 1 224 ? -17.018 -16.438 18.040 1.00 80.88 224 SER A C 1
ATOM 1680 O O . SER A 1 224 ? -15.823 -16.198 18.203 1.00 80.88 224 SER A O 1
ATOM 1682 N N . GLN A 1 225 ? -17.965 -15.507 18.120 1.00 86.69 225 GLN A N 1
ATOM 1683 C CA . GLN A 1 225 ? -17.732 -14.064 18.104 1.00 86.69 225 GLN A CA 1
ATOM 1684 C C . GLN A 1 225 ? -17.718 -13.447 19.517 1.00 86.69 225 GLN A C 1
ATOM 1686 O O . GLN A 1 225 ? -18.777 -13.097 20.022 1.00 86.69 225 GLN A O 1
ATOM 1691 N N . THR A 1 226 ? -16.567 -13.314 20.191 1.00 92.94 226 THR A N 1
ATOM 1692 C CA . THR A 1 226 ? -16.484 -12.847 21.600 1.00 92.94 226 THR A CA 1
ATOM 1693 C C . THR A 1 226 ? -15.732 -11.529 21.803 1.00 92.94 226 THR A C 1
ATOM 1695 O O . THR A 1 226 ? -14.850 -11.143 21.053 1.00 92.94 226 THR A O 1
ATOM 1698 N N . LEU A 1 227 ? -16.001 -10.806 22.877 1.00 94.50 227 LEU A N 1
ATOM 1699 C 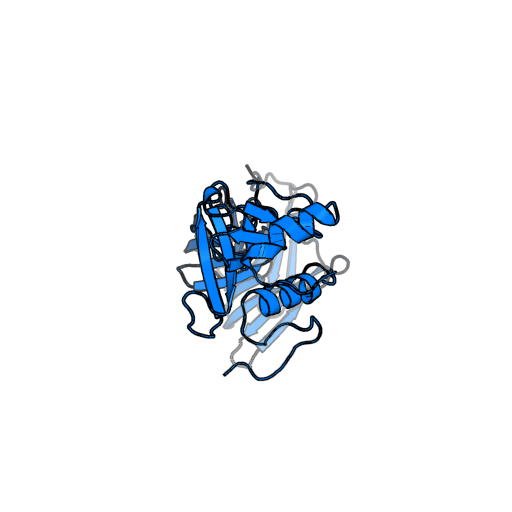CA . LEU A 1 227 ? -15.211 -9.637 23.267 1.00 94.50 227 LEU A CA 1
ATOM 1700 C C . LEU A 1 227 ? -14.178 -10.035 24.312 1.00 94.50 227 LEU A C 1
ATOM 1702 O O . LEU A 1 227 ? -14.399 -10.976 25.064 1.00 94.50 227 LEU A O 1
ATOM 1706 N N . VAL A 1 228 ? -13.069 -9.310 24.398 1.00 95.38 228 VAL A N 1
ATOM 1707 C CA . VAL A 1 228 ? -12.070 -9.458 25.459 1.00 95.38 228 VAL A CA 1
ATOM 1708 C C . VAL A 1 228 ? -11.645 -8.090 25.971 1.00 95.38 228 VAL A C 1
ATOM 1710 O O . VAL A 1 228 ? -11.454 -7.162 25.190 1.00 95.38 228 VAL A O 1
ATOM 1713 N N . CYS A 1 229 ? -11.471 -7.967 27.285 1.00 95.25 229 CYS A N 1
ATOM 1714 C CA . CYS A 1 229 ? -10.871 -6.796 27.919 1.00 95.25 229 CYS A CA 1
ATOM 1715 C C . CYS A 1 229 ? -9.702 -7.218 28.805 1.00 95.25 229 CYS A C 1
ATOM 1717 O O . CYS A 1 229 ? -9.876 -8.006 29.735 1.00 95.25 229 CYS A O 1
ATOM 1719 N N . ASN A 1 230 ? -8.525 -6.656 28.529 1.00 95.94 230 ASN A N 1
ATOM 1720 C CA . ASN A 1 230 ? -7.325 -6.795 29.345 1.00 95.94 230 ASN A CA 1
ATOM 1721 C C . ASN A 1 230 ? -7.149 -5.521 30.172 1.00 95.94 230 ASN A C 1
ATOM 1723 O O . ASN A 1 230 ? -6.914 -4.459 29.601 1.00 95.94 230 ASN A O 1
ATOM 1727 N N . VAL A 1 231 ? -7.260 -5.611 31.495 1.00 96.25 231 VAL A N 1
ATOM 1728 C CA . VAL A 1 231 ? -7.154 -4.466 32.413 1.00 96.25 231 VAL A CA 1
ATOM 1729 C C . VAL A 1 231 ? -5.913 -4.605 33.276 1.00 96.25 231 VAL A C 1
ATOM 1731 O O . VAL A 1 231 ? -5.709 -5.647 33.902 1.00 96.25 231 VAL A O 1
ATOM 1734 N N . LEU A 1 232 ? -5.108 -3.548 33.348 1.00 95.50 232 LEU A N 1
ATOM 1735 C CA . LEU A 1 232 ? -3.991 -3.464 34.280 1.00 95.50 232 LEU A CA 1
ATOM 1736 C C . LEU A 1 232 ? -4.493 -2.957 35.631 1.00 95.50 232 LEU A C 1
ATOM 1738 O O . LEU A 1 232 ? -4.760 -1.769 35.793 1.00 95.50 232 LEU A O 1
ATOM 1742 N N . LYS A 1 233 ? -4.603 -3.866 36.599 1.00 92.25 233 LYS A N 1
ATOM 1743 C CA . LYS A 1 233 ? -4.962 -3.561 37.989 1.00 92.25 233 LYS A CA 1
ATOM 1744 C C . LYS A 1 233 ? -3.695 -3.457 38.849 1.00 92.25 233 LYS A C 1
ATOM 1746 O O . LYS A 1 233 ? -2.639 -3.938 38.431 1.00 92.25 233 LYS A O 1
ATOM 1751 N N . PRO A 1 234 ? -3.773 -2.933 40.087 1.00 93.12 234 PRO A N 1
ATOM 1752 C CA . PRO A 1 234 ? -2.638 -2.945 41.016 1.00 93.12 234 PRO A CA 1
ATOM 1753 C C . PRO A 1 234 ? -2.065 -4.346 41.292 1.00 93.12 234 PRO A C 1
ATOM 1755 O O . PRO A 1 234 ? -0.885 -4.485 41.592 1.00 93.12 234 PRO A O 1
ATOM 1758 N N . THR A 1 235 ? -2.890 -5.389 41.167 1.00 93.38 235 THR A N 1
ATOM 1759 C CA . THR A 1 235 ? -2.500 -6.798 41.336 1.00 93.38 235 THR A CA 1
ATOM 1760 C C . THR A 1 235 ? -1.945 -7.443 40.060 1.00 93.38 235 THR A C 1
ATOM 1762 O O . THR A 1 235 ? -1.605 -8.623 40.079 1.00 93.38 235 THR A O 1
ATOM 1765 N N . GLY A 1 236 ? -1.861 -6.696 38.956 1.00 94.94 236 GLY A N 1
ATOM 1766 C CA . GLY A 1 236 ? -1.415 -7.172 37.649 1.00 94.94 236 GLY A CA 1
ATOM 1767 C C . GLY A 1 236 ? -2.517 -7.176 36.587 1.00 94.94 236 GLY A C 1
ATOM 1768 O O . GLY A 1 236 ? -3.612 -6.638 36.773 1.00 94.94 236 GLY A O 1
ATOM 1769 N N . TRP A 1 237 ? -2.208 -7.778 35.440 1.00 95.31 237 TRP A N 1
ATOM 1770 C CA . TRP A 1 237 ? -3.129 -7.871 34.310 1.00 95.31 237 TRP A CA 1
ATOM 1771 C C . TRP A 1 237 ? -4.242 -8.889 34.568 1.00 95.31 237 TRP A C 1
ATO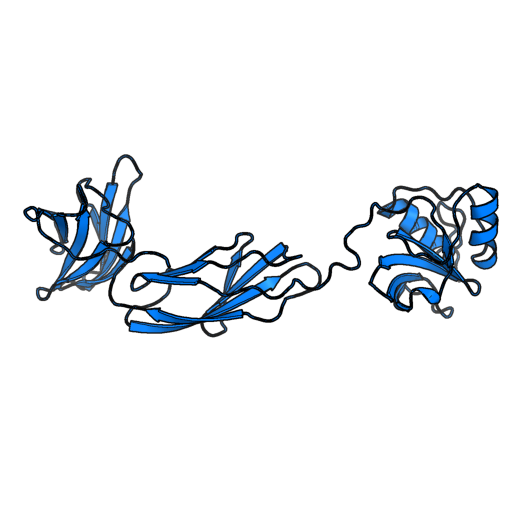M 1773 O O . TRP A 1 237 ? -3.987 -10.016 34.982 1.00 95.31 237 TRP A O 1
ATOM 1783 N N . THR A 1 238 ? -5.484 -8.498 34.285 1.00 94.38 238 THR A N 1
ATOM 1784 C CA . THR A 1 238 ? -6.656 -9.385 34.270 1.00 94.38 238 THR A CA 1
ATOM 1785 C C . THR A 1 238 ? -7.266 -9.387 32.874 1.00 94.38 238 THR A C 1
ATOM 1787 O O . THR A 1 238 ? -7.438 -8.317 32.297 1.00 94.38 238 THR A O 1
ATOM 1790 N N . SER A 1 239 ? -7.618 -10.562 32.349 1.00 95.50 239 SER A N 1
ATOM 1791 C CA . SER A 1 239 ? -8.274 -10.715 31.046 1.00 95.50 239 SER A CA 1
ATOM 1792 C C . SER A 1 239 ? -9.605 -11.440 31.205 1.00 95.50 239 SER A C 1
ATOM 1794 O O . SER A 1 239 ? -9.653 -12.502 31.827 1.00 95.50 239 SER A O 1
ATOM 1796 N N . VAL A 1 240 ? -10.683 -10.866 30.670 1.00 95.19 240 VAL A N 1
ATOM 1797 C CA . VAL A 1 240 ? -12.026 -11.462 30.729 1.00 95.19 240 VAL A CA 1
ATOM 1798 C C . VAL A 1 240 ? -12.670 -11.408 29.352 1.00 95.19 240 VAL A C 1
ATOM 1800 O O . VAL A 1 240 ? -12.756 -10.335 28.750 1.00 95.19 240 VAL A O 1
ATOM 1803 N N . SER A 1 241 ? -13.153 -12.558 28.879 1.00 95.50 241 SER A N 1
ATOM 1804 C CA . SER A 1 241 ? -13.891 -12.663 27.617 1.00 95.50 241 SER A CA 1
ATOM 1805 C C . SER A 1 241 ? -15.405 -12.675 27.837 1.00 95.50 241 SER A C 1
ATOM 1807 O O . SER A 1 241 ? -15.877 -13.188 28.853 1.00 95.50 241 SER A O 1
ATOM 1809 N N . SER A 1 242 ? -16.164 -12.121 26.895 1.00 95.25 242 SER A N 1
ATOM 1810 C CA . SER A 1 242 ? -17.624 -12.216 26.873 1.00 95.25 242 SER A CA 1
ATOM 1811 C C . SER A 1 242 ? -18.082 -13.566 26.322 1.00 95.25 242 SER A C 1
ATOM 1813 O O . SER A 1 242 ? -17.317 -14.313 25.706 1.00 95.25 242 SER A O 1
ATOM 1815 N N . THR A 1 243 ? -19.372 -13.854 26.479 1.00 92.56 243 THR A N 1
ATOM 1816 C CA . THR A 1 243 ? -20.054 -14.856 25.655 1.00 92.56 243 THR A CA 1
ATOM 1817 C C . THR A 1 243 ? -20.110 -14.406 24.197 1.00 92.56 243 THR A C 1
ATOM 1819 O O . THR A 1 243 ? -20.000 -13.210 23.907 1.00 92.56 243 THR A O 1
ATOM 1822 N N . ALA A 1 244 ? -20.284 -15.362 23.281 1.00 91.62 244 ALA A N 1
ATOM 1823 C CA . ALA A 1 244 ? -20.390 -15.045 21.865 1.00 91.62 244 ALA A CA 1
ATOM 1824 C C . ALA A 1 244 ? -21.657 -14.226 21.574 1.00 91.62 244 ALA A C 1
ATOM 1826 O O . ALA A 1 244 ? -22.721 -14.530 22.117 1.00 91.62 244 ALA A O 1
ATOM 1827 N N . ASN A 1 245 ? -21.538 -13.194 20.742 1.00 90.56 245 ASN A N 1
ATOM 1828 C CA . ASN A 1 245 ? -22.643 -12.314 20.378 1.00 90.56 245 ASN A CA 1
ATOM 1829 C C . ASN A 1 245 ? -22.414 -11.683 18.991 1.00 90.56 245 ASN A C 1
ATOM 1831 O O . ASN A 1 245 ? -21.297 -11.699 18.482 1.00 90.56 245 ASN A O 1
ATOM 1835 N N . ASP A 1 246 ? -23.460 -11.123 18.384 1.00 88.94 246 ASP A N 1
ATOM 1836 C CA . ASP A 1 246 ? -23.409 -10.507 17.048 1.00 88.94 246 ASP A CA 1
ATOM 1837 C C . ASP A 1 246 ? -22.356 -9.388 17.001 1.00 88.94 246 ASP A C 1
ATOM 1839 O O . ASP A 1 246 ? -22.366 -8.523 17.870 1.00 88.94 246 ASP A O 1
ATOM 1843 N N . TRP A 1 247 ? -21.457 -9.360 16.013 1.00 86.19 247 TRP A N 1
ATOM 1844 C CA . TRP A 1 247 ? -20.497 -8.265 15.812 1.00 86.19 247 TRP A CA 1
ATOM 1845 C C . TRP A 1 247 ? -21.098 -6.910 15.458 1.00 86.19 247 TRP A C 1
ATOM 1847 O O . TRP A 1 247 ? -20.414 -5.894 15.621 1.00 86.19 247 TRP A O 1
ATOM 1857 N N . GLY A 1 248 ? -22.335 -6.893 14.974 1.00 85.94 248 GLY A N 1
ATOM 1858 C CA . GLY A 1 248 ? -22.961 -5.722 14.388 1.00 85.94 248 GLY A CA 1
ATOM 1859 C C . GLY A 1 248 ? -22.299 -5.266 13.090 1.00 85.94 248 GLY A C 1
ATOM 1860 O O . GLY A 1 248 ? -21.309 -5.826 12.605 1.00 85.94 248 GLY A O 1
ATOM 1861 N N . TYR A 1 249 ? -22.860 -4.210 12.516 1.00 79.00 249 TYR A N 1
ATOM 1862 C CA . TYR A 1 249 ? -22.348 -3.620 11.284 1.00 79.00 249 TYR A CA 1
ATOM 1863 C C . TYR A 1 249 ? -21.000 -2.940 11.516 1.00 79.00 249 TYR A C 1
ATOM 1865 O O . TYR A 1 249 ? -20.811 -2.215 12.491 1.00 79.00 249 TYR A O 1
ATOM 1873 N N . ALA A 1 250 ? -20.057 -3.154 10.594 1.00 73.31 250 ALA A N 1
ATOM 1874 C CA . ALA A 1 250 ? -18.688 -2.661 10.737 1.00 73.31 250 ALA A CA 1
ATOM 1875 C C . ALA A 1 250 ? -18.589 -1.131 10.876 1.00 73.31 250 ALA A C 1
ATOM 1877 O O . ALA A 1 250 ? -17.661 -0.652 11.526 1.00 73.31 250 ALA A O 1
ATOM 1878 N N . THR A 1 251 ? -19.540 -0.408 10.281 1.00 67.38 251 THR A N 1
ATOM 1879 C CA . THR A 1 251 ? -19.647 1.056 10.271 1.00 67.38 251 THR A CA 1
ATOM 1880 C C . THR A 1 251 ? -20.217 1.632 11.563 1.00 67.38 251 THR A C 1
ATOM 1882 O O . THR A 1 251 ? -19.924 2.773 11.886 1.00 67.38 251 THR A O 1
ATOM 1885 N N . ASP A 1 252 ? -20.972 0.847 12.337 1.00 74.12 252 ASP A N 1
ATOM 1886 C CA . ASP A 1 252 ? -21.842 1.372 13.397 1.00 74.12 252 ASP A CA 1
ATOM 1887 C C . ASP A 1 252 ? -21.581 0.658 14.724 1.00 74.12 252 ASP A C 1
ATOM 1889 O O . ASP A 1 252 ? -22.494 0.128 15.365 1.00 74.12 252 ASP A O 1
ATOM 1893 N N . ARG A 1 253 ? -20.307 0.579 15.111 1.00 83.12 253 ARG A N 1
ATOM 1894 C CA . ARG A 1 253 ? -19.856 -0.069 16.347 1.00 83.12 253 ARG A CA 1
ATOM 1895 C C . ARG A 1 253 ? -18.765 0.741 17.024 1.00 83.12 253 ARG A C 1
ATOM 1897 O O . ARG A 1 253 ? -17.890 1.286 16.356 1.00 83.12 253 ARG A O 1
ATOM 1904 N N . SER A 1 254 ? -18.818 0.804 18.347 1.00 82.81 254 SER A N 1
ATOM 1905 C CA . SER A 1 254 ? -17.907 1.622 19.134 1.00 82.81 254 SER A CA 1
ATOM 1906 C C . SER A 1 254 ? -17.660 1.049 20.524 1.00 82.81 254 SER A C 1
ATOM 1908 O O . SER A 1 254 ? -18.571 0.542 21.184 1.00 82.81 254 SER A O 1
ATOM 1910 N N . TRP A 1 255 ? -16.422 1.190 20.987 1.00 87.81 255 TRP A N 1
ATOM 1911 C CA . TRP A 1 255 ? -16.069 1.099 22.398 1.00 87.81 255 TRP A CA 1
ATOM 1912 C C . TRP A 1 255 ? -16.229 2.443 23.100 1.00 87.81 255 TRP A C 1
ATOM 1914 O O . TRP A 1 255 ? -15.774 3.476 22.616 1.00 87.81 255 TRP A O 1
ATOM 1924 N N . LEU A 1 256 ? -16.805 2.405 24.293 1.00 87.75 256 LEU A N 1
ATOM 1925 C CA . LEU A 1 256 ? -17.103 3.565 25.116 1.00 87.75 256 LEU A CA 1
ATOM 1926 C C . LEU A 1 256 ? -16.589 3.317 26.537 1.00 87.75 256 LEU A C 1
ATOM 1928 O O . LEU A 1 256 ? -16.817 2.247 27.103 1.00 87.75 256 LEU A O 1
ATOM 1932 N N . THR A 1 257 ? -15.941 4.316 27.138 1.00 90.81 257 THR A N 1
ATOM 1933 C CA . THR A 1 257 ? -15.799 4.383 28.599 1.00 90.81 257 THR A CA 1
ATOM 1934 C C . THR A 1 257 ? -17.023 5.104 29.151 1.00 90.81 257 THR A C 1
ATOM 1936 O O . THR A 1 257 ? -17.271 6.263 28.820 1.00 90.81 257 THR A O 1
ATOM 1939 N N . ASN A 1 258 ? -17.785 4.423 29.999 1.00 90.12 258 ASN A N 1
ATOM 1940 C CA . ASN A 1 258 ? -18.942 4.992 30.674 1.00 90.12 258 ASN A CA 1
ATOM 1941 C C . ASN A 1 258 ? -18.514 5.944 31.796 1.00 90.12 258 ASN A C 1
ATOM 1943 O O . ASN A 1 258 ? -17.399 5.878 32.316 1.00 90.12 258 ASN A O 1
ATOM 1947 N N . THR A 1 259 ? -19.436 6.803 32.227 1.00 90.38 259 THR A N 1
ATOM 1948 C CA . THR A 1 259 ? -19.203 7.767 33.315 1.00 90.38 259 THR A CA 1
ATOM 1949 C C . THR A 1 259 ? -18.866 7.110 34.655 1.00 90.38 259 THR A C 1
ATOM 1951 O O . THR A 1 259 ? -18.174 7.713 35.469 1.00 90.38 259 THR A O 1
ATOM 1954 N N . ASP A 1 260 ? -19.307 5.870 34.877 1.00 93.00 260 ASP A N 1
ATOM 1955 C CA . ASP A 1 260 ? -18.987 5.054 36.056 1.00 93.00 260 ASP A CA 1
ATOM 1956 C C . ASP A 1 260 ? -17.624 4.330 35.951 1.00 93.00 260 ASP A C 1
ATOM 1958 O O . ASP A 1 260 ? -17.256 3.554 36.834 1.00 93.00 260 ASP A O 1
ATOM 1962 N N . GLY A 1 261 ? -16.865 4.565 34.874 1.00 90.12 261 GLY A N 1
ATOM 1963 C CA . GLY A 1 261 ? -15.569 3.9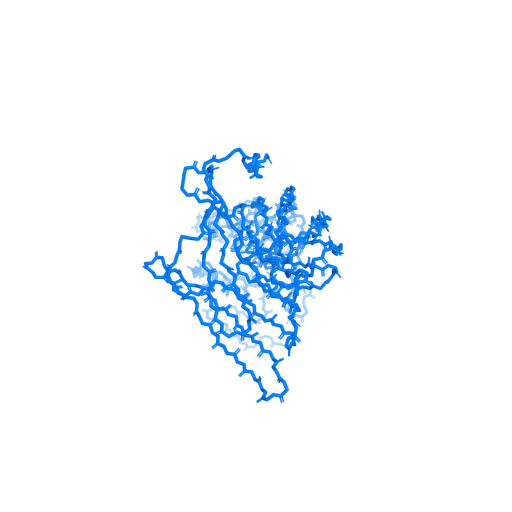37 34.621 1.00 90.12 261 GLY A CA 1
ATOM 1964 C C . GLY A 1 261 ? -15.654 2.483 34.154 1.00 90.12 261 GLY A C 1
ATOM 1965 O O . GLY A 1 261 ? -14.627 1.805 34.101 1.00 90.12 261 GLY A O 1
ATOM 1966 N N . THR A 1 262 ? -16.848 1.984 33.832 1.00 95.44 262 THR A N 1
ATOM 1967 C CA . THR A 1 262 ? -17.022 0.712 33.117 1.00 95.44 262 THR A CA 1
ATOM 1968 C C . THR A 1 262 ? -16.835 0.904 31.613 1.00 95.44 262 THR A C 1
ATOM 1970 O O . THR A 1 262 ? -16.793 2.030 31.114 1.00 95.44 262 THR A O 1
ATOM 1973 N N . ILE A 1 263 ? -16.723 -0.194 30.873 1.00 94.62 263 ILE A N 1
ATOM 1974 C CA . ILE A 1 263 ? -16.554 -0.176 29.417 1.00 94.62 263 ILE A CA 1
ATOM 1975 C C . ILE A 1 263 ? -17.820 -0.709 28.755 1.00 94.62 263 ILE A C 1
ATOM 1977 O O . ILE A 1 263 ? -18.469 -1.606 29.287 1.00 94.62 263 ILE A O 1
ATOM 1981 N N . SER A 1 264 ? -18.193 -0.185 27.594 1.00 94.25 264 SER A N 1
ATOM 1982 C CA . SER A 1 264 ? -19.247 -0.763 26.762 1.00 94.25 264 SER A CA 1
ATOM 1983 C C . SER A 1 264 ? -18.817 -0.873 25.311 1.00 94.25 264 SER A C 1
ATOM 1985 O O . SER A 1 264 ? -18.189 0.036 24.781 1.00 94.25 264 SER A O 1
ATOM 1987 N N . TYR A 1 265 ? -19.170 -1.986 24.676 1.00 93.31 265 TYR A N 1
ATOM 1988 C CA . TYR A 1 265 ? -19.073 -2.166 23.234 1.00 93.31 265 TYR A CA 1
ATOM 1989 C C . TYR A 1 265 ? -20.476 -2.148 22.637 1.00 93.31 265 TYR A C 1
ATOM 1991 O O . TYR A 1 265 ? -21.222 -3.125 22.750 1.00 93.31 265 TYR A O 1
ATOM 1999 N N . CYS A 1 266 ? -20.839 -1.016 22.045 1.00 91.44 266 CYS A N 1
ATOM 2000 C CA . CYS A 1 266 ? -22.160 -0.766 21.485 1.00 91.44 266 CYS A CA 1
ATOM 2001 C C . CYS A 1 266 ? -22.123 -0.850 19.965 1.00 91.44 266 CYS A C 1
ATOM 2003 O O . CYS A 1 266 ? -21.189 -0.349 19.342 1.00 91.44 266 CYS A O 1
ATOM 2005 N N . ARG A 1 267 ? -23.139 -1.469 19.367 1.00 89.69 267 ARG A N 1
ATOM 2006 C CA . ARG A 1 267 ? -23.259 -1.596 17.915 1.00 89.69 267 ARG A CA 1
ATOM 2007 C C . ARG A 1 267 ? -24.686 -1.738 17.436 1.00 89.69 267 ARG A C 1
ATOM 2009 O O . ARG A 1 267 ? -25.562 -2.171 18.183 1.00 89.69 267 ARG A O 1
ATOM 2016 N N . ARG A 1 268 ? -24.889 -1.431 16.162 1.00 89.56 268 ARG A N 1
ATOM 2017 C CA . ARG A 1 268 ? -26.134 -1.695 15.447 1.00 89.56 268 ARG A CA 1
ATOM 2018 C C . ARG A 1 268 ? -26.207 -3.161 15.014 1.00 89.56 268 ARG A C 1
ATOM 2020 O O . ARG A 1 268 ? -25.224 -3.687 14.493 1.00 89.56 268 ARG A O 1
ATOM 2027 N N . VAL A 1 269 ? -27.347 -3.810 15.234 1.00 91.62 269 VAL A N 1
ATOM 2028 C CA . VAL A 1 269 ? -27.559 -5.255 15.009 1.00 91.62 269 VAL A CA 1
ATOM 2029 C C . VAL A 1 269 ? -28.901 -5.540 14.326 1.00 91.62 269 VAL A C 1
ATOM 2031 O O . VAL A 1 269 ? -29.692 -4.625 14.073 1.00 91.62 269 VAL A O 1
ATOM 2034 N N . GLY A 1 270 ? -29.164 -6.815 14.029 1.00 87.88 270 GLY A N 1
ATOM 2035 C CA . GLY A 1 270 ? -30.441 -7.267 13.474 1.00 87.88 270 GLY A CA 1
ATOM 2036 C C . GLY A 1 270 ? -30.672 -6.740 12.060 1.00 87.88 270 GLY A C 1
ATOM 2037 O O . GLY A 1 270 ? -29.833 -6.922 11.185 1.00 87.88 270 GLY A O 1
ATOM 2038 N N . THR A 1 271 ? -31.813 -6.089 11.832 1.00 89.19 271 THR A N 1
ATOM 2039 C CA . THR A 1 271 ? -32.156 -5.429 10.558 1.00 89.19 271 THR A CA 1
ATOM 2040 C C . THR A 1 271 ? -31.583 -4.018 10.420 1.00 89.19 271 THR A C 1
ATOM 2042 O O . THR A 1 271 ? -31.855 -3.339 9.430 1.00 89.19 271 THR A O 1
ATOM 2045 N N . GLY A 1 272 ? -30.772 -3.571 11.382 1.00 86.44 272 GLY A N 1
ATOM 2046 C CA . GLY A 1 272 ? -30.198 -2.229 11.388 1.00 86.44 272 GLY A CA 1
ATOM 2047 C C . GLY A 1 272 ? -30.992 -1.210 12.206 1.00 86.44 272 GLY A C 1
ATOM 2048 O O . GLY A 1 272 ? -30.736 -0.018 12.071 1.00 86.44 272 GLY A O 1
ATOM 2049 N N . ASP A 1 273 ? -31.926 -1.665 13.036 1.00 91.25 273 ASP A N 1
ATOM 2050 C CA . ASP A 1 273 ? -32.868 -0.867 13.830 1.00 91.25 273 ASP A CA 1
ATOM 2051 C C . ASP A 1 273 ? -32.816 -1.205 15.332 1.00 91.25 273 ASP A C 1
ATOM 2053 O O . ASP A 1 273 ? -33.693 -0.823 16.100 1.00 91.25 273 ASP A O 1
ATOM 2057 N N . GLN A 1 274 ? -31.784 -1.920 15.782 1.00 94.25 274 GLN A N 1
ATOM 2058 C CA . GLN A 1 274 ? -31.549 -2.204 17.199 1.00 94.25 274 GLN A CA 1
ATOM 2059 C C . GLN A 1 274 ? -30.096 -1.938 17.579 1.00 94.25 274 GLN A C 1
ATOM 2061 O O . GLN A 1 274 ? -29.177 -2.185 16.795 1.00 94.25 274 GLN A O 1
ATOM 2066 N N . ALA A 1 275 ? -29.892 -1.437 18.795 1.00 93.31 275 ALA A N 1
ATOM 2067 C CA . ALA A 1 275 ? -28.582 -1.227 19.388 1.00 93.31 275 ALA A CA 1
ATOM 2068 C C . ALA A 1 275 ? -28.326 -2.308 20.440 1.00 93.31 275 ALA A C 1
ATOM 2070 O O . ALA A 1 275 ? -29.131 -2.503 21.350 1.00 93.31 275 ALA A O 1
ATOM 2071 N N . LEU A 1 276 ? -27.198 -2.999 20.330 1.00 94.81 276 LEU A N 1
ATOM 2072 C CA . LEU A 1 276 ? -26.708 -3.963 21.309 1.00 94.81 276 LEU A CA 1
ATOM 2073 C C . LEU A 1 276 ? -25.455 -3.403 21.974 1.00 94.81 276 LEU A C 1
ATOM 2075 O O . LEU A 1 276 ? -24.490 -3.071 21.288 1.00 94.81 276 LEU A O 1
ATOM 2079 N N . CYS A 1 277 ? -25.452 -3.356 23.303 1.00 95.25 277 CYS A N 1
ATOM 2080 C CA . CYS A 1 277 ? -24.296 -2.972 24.102 1.00 95.25 277 CYS A CA 1
ATOM 2081 C C . CYS A 1 277 ? -23.884 -4.109 25.040 1.00 95.25 277 CYS A C 1
ATOM 2083 O O . CYS A 1 277 ? -24.681 -4.563 25.862 1.00 95.25 277 CYS A O 1
ATOM 2085 N N . ASP A 1 278 ? -22.620 -4.521 24.956 1.00 96.25 278 ASP A N 1
ATOM 2086 C CA . ASP A 1 278 ? -21.979 -5.399 25.936 1.00 96.25 278 ASP A CA 1
ATOM 2087 C C . ASP A 1 278 ? -21.164 -4.550 26.918 1.00 96.25 278 ASP A C 1
ATOM 2089 O O . ASP A 1 278 ? -20.190 -3.905 26.529 1.00 96.25 278 ASP A O 1
ATOM 2093 N N . LYS A 1 279 ? -21.567 -4.530 28.189 1.00 96.69 279 LYS A N 1
ATOM 2094 C CA . LYS A 1 279 ? -20.938 -3.767 29.271 1.00 96.69 279 LYS A CA 1
ATOM 2095 C C . LYS A 1 279 ? -19.993 -4.647 30.088 1.00 96.69 279 LYS A C 1
ATOM 2097 O O . LYS A 1 279 ? -20.402 -5.701 30.568 1.00 96.69 279 LYS A O 1
ATOM 2102 N N . PHE A 1 280 ? -18.771 -4.168 30.306 1.00 96.69 280 PHE A N 1
ATOM 2103 C CA . PHE A 1 280 ? -17.758 -4.768 31.169 1.00 96.69 280 PHE A CA 1
ATOM 2104 C C . PHE A 1 280 ? -17.508 -3.907 32.412 1.00 96.69 280 PHE A C 1
ATOM 2106 O O . PHE A 1 280 ? -17.087 -2.753 32.304 1.00 96.69 280 PHE A O 1
ATOM 2113 N N . ASP A 1 281 ? -17.739 -4.464 33.600 1.00 94.69 281 ASP A N 1
ATOM 2114 C CA . ASP A 1 281 ? -17.626 -3.757 34.889 1.00 94.69 281 ASP A CA 1
ATOM 2115 C C . ASP A 1 281 ? -16.232 -3.837 35.550 1.00 94.69 281 ASP A C 1
ATOM 2117 O O . ASP A 1 281 ? -16.010 -3.289 36.635 1.00 94.69 281 ASP A O 1
ATOM 2121 N N . GLY A 1 282 ? -15.284 -4.504 34.885 1.00 91.06 282 GLY A N 1
ATOM 2122 C CA . GLY A 1 282 ? -13.953 -4.817 35.406 1.00 91.06 282 GLY A CA 1
ATOM 2123 C C . GLY A 1 282 ? -13.769 -6.295 35.765 1.00 91.06 282 GLY A C 1
ATOM 2124 O O . GLY A 1 282 ? -12.627 -6.736 35.941 1.00 91.06 282 GLY A O 1
ATOM 2125 N N . THR A 1 283 ? -14.850 -7.073 35.856 1.00 91.06 283 THR A N 1
ATOM 2126 C CA . THR A 1 283 ? -14.812 -8.512 36.165 1.00 91.06 283 THR A CA 1
ATOM 2127 C C . THR A 1 283 ? -15.759 -9.351 35.315 1.00 91.06 283 THR A C 1
ATOM 2129 O O . THR A 1 283 ? -15.433 -10.502 35.038 1.00 91.06 283 THR A O 1
ATOM 2132 N N . THR A 1 284 ? -16.898 -8.816 34.885 1.00 95.19 284 THR A N 1
ATOM 2133 C CA . THR A 1 284 ? -17.937 -9.558 34.163 1.00 95.19 284 THR A CA 1
ATOM 2134 C C . THR A 1 284 ? -18.518 -8.768 32.997 1.00 95.19 284 THR A C 1
ATOM 2136 O O . THR A 1 284 ? -18.446 -7.539 32.957 1.00 95.19 284 THR A O 1
ATOM 2139 N N . TRP A 1 285 ? -19.081 -9.501 32.034 1.00 97.25 285 TRP A N 1
ATOM 2140 C CA . TRP A 1 285 ? -19.778 -8.953 30.874 1.00 97.25 285 TRP A CA 1
ATOM 2141 C C . TRP A 1 285 ? -21.289 -9.092 31.037 1.00 97.25 285 TRP A C 1
ATOM 2143 O O . TRP A 1 285 ? -21.777 -10.142 31.451 1.00 97.25 285 TRP A O 1
ATOM 2153 N N . THR A 1 286 ? -22.026 -8.049 30.667 1.00 97.12 286 THR A N 1
ATOM 2154 C CA . THR A 1 286 ? -23.494 -8.040 30.623 1.00 97.12 286 THR A CA 1
ATOM 2155 C C . THR A 1 286 ? -23.972 -7.432 29.311 1.00 97.12 286 THR A C 1
ATOM 2157 O O . THR A 1 286 ? -23.457 -6.402 28.887 1.00 97.12 286 THR A O 1
ATOM 2160 N N . SER A 1 287 ? -24.949 -8.059 28.662 1.00 96.62 287 SER A N 1
ATOM 2161 C CA . SER A 1 287 ? -25.466 -7.626 27.358 1.00 96.62 287 SER A CA 1
ATOM 2162 C C . SER A 1 287 ? -26.844 -6.988 27.502 1.00 96.62 287 SER A C 1
ATOM 2164 O O . SER A 1 287 ? -27.672 -7.465 28.278 1.00 96.62 287 SER A O 1
ATOM 2166 N N . SER A 1 288 ? -27.114 -5.942 26.725 1.00 96.19 288 SER A N 1
ATOM 2167 C CA . SER A 1 288 ? -28.441 -5.331 26.621 1.00 96.19 288 SER A CA 1
ATOM 2168 C C . SER A 1 288 ? -28.732 -4.907 25.186 1.00 96.19 288 SER A C 1
ATOM 2170 O O . SER A 1 288 ? -27.904 -4.242 24.561 1.00 96.19 288 SER A O 1
ATOM 2172 N N . THR A 1 289 ? -29.912 -5.268 24.683 1.00 96.50 289 THR A N 1
ATOM 2173 C CA . THR A 1 289 ? -30.388 -4.906 23.342 1.00 96.50 289 THR A CA 1
ATOM 2174 C C . THR A 1 289 ? -31.576 -3.963 23.457 1.00 96.50 289 THR A C 1
ATOM 2176 O O . THR A 1 289 ? -32.494 -4.200 24.245 1.00 96.50 289 THR A O 1
ATOM 2179 N N . SER A 1 290 ? -31.580 -2.893 22.667 1.00 96.38 290 SER A N 1
ATOM 2180 C CA . SER A 1 290 ? -32.709 -1.972 22.597 1.00 96.38 290 SER A CA 1
ATOM 2181 C C . SER A 1 290 ? -33.930 -2.618 21.924 1.00 96.38 290 SER A C 1
ATOM 2183 O O . SER A 1 290 ? -33.795 -3.537 21.109 1.00 96.38 290 SER A O 1
ATOM 2185 N N . PRO A 1 291 ? -35.139 -2.088 22.169 1.00 96.12 291 PRO A N 1
ATOM 2186 C CA . PRO A 1 291 ? -36.249 -2.217 21.229 1.00 96.12 291 PRO A CA 1
ATOM 2187 C C . PRO A 1 291 ? -35.873 -1.726 19.822 1.00 96.12 291 PRO A C 1
ATOM 2189 O O . PRO A 1 291 ? -34.834 -1.087 19.631 1.00 96.12 291 PRO A O 1
ATOM 2192 N N . HIS A 1 292 ? -36.750 -1.994 18.859 1.00 93.69 292 HIS A N 1
ATOM 2193 C CA . HIS A 1 292 ? -36.629 -1.457 17.507 1.00 93.69 292 HIS A CA 1
ATOM 2194 C C . HIS A 1 292 ? -36.796 0.070 17.527 1.00 93.69 292 HIS A C 1
ATOM 2196 O O . HIS A 1 292 ? -37.844 0.575 17.937 1.00 93.69 292 HIS A O 1
ATOM 2202 N N . TYR A 1 293 ? -35.762 0.790 17.099 1.00 87.94 293 TYR A N 1
ATOM 2203 C CA . TYR A 1 293 ? -35.690 2.247 17.054 1.00 87.94 293 TYR A CA 1
ATOM 2204 C C . TYR A 1 293 ? -35.015 2.730 15.768 1.00 87.94 293 TYR A C 1
ATOM 2206 O O . TYR A 1 293 ? -34.223 2.022 15.152 1.00 87.94 293 TYR A O 1
ATOM 2214 N N . ASP A 1 294 ? -35.299 3.978 15.394 1.00 83.38 294 ASP A N 1
ATOM 2215 C CA . ASP A 1 294 ? -34.470 4.697 14.431 1.00 83.38 294 ASP A CA 1
ATOM 2216 C C . ASP A 1 294 ? -33.145 5.077 15.109 1.00 83.38 294 ASP A C 1
ATOM 2218 O O . ASP A 1 294 ? -33.127 5.820 16.094 1.00 83.38 294 ASP A O 1
ATOM 2222 N N . LEU A 1 295 ? -32.045 4.519 14.607 1.00 78.50 295 LEU A N 1
ATOM 2223 C CA . LEU A 1 295 ? -30.691 4.724 15.126 1.00 78.50 295 LEU A CA 1
ATOM 2224 C C . LEU A 1 295 ? -29.883 5.711 14.276 1.00 78.50 295 LEU A C 1
ATOM 2226 O O . LEU A 1 295 ? -28.686 5.879 14.508 1.00 78.50 295 LEU A O 1
ATOM 2230 N N . GLY A 1 296 ? -30.529 6.368 13.310 1.00 75.19 296 GLY A N 1
ATOM 2231 C CA . GLY A 1 296 ? -29.879 7.226 12.332 1.00 75.19 296 GLY A CA 1
ATOM 2232 C C . GLY A 1 296 ? -29.279 6.453 11.156 1.00 75.19 296 GLY A C 1
ATOM 2233 O O . GLY A 1 296 ? -29.359 5.226 11.054 1.00 75.19 296 GLY A O 1
ATOM 2234 N N . TYR A 1 297 ? -28.695 7.205 10.225 1.00 63.19 297 TYR A N 1
ATOM 2235 C CA . TYR A 1 297 ? -28.105 6.650 9.010 1.00 63.19 297 TYR A CA 1
ATOM 2236 C C . TYR A 1 297 ? -26.687 6.129 9.271 1.00 63.19 297 TYR A C 1
ATOM 2238 O O . TYR A 1 297 ? -25.929 6.803 9.967 1.00 63.19 297 TYR A O 1
ATOM 2246 N N . PRO A 1 298 ? -26.306 4.977 8.689 1.00 60.88 298 PRO A N 1
ATOM 2247 C CA . PRO A 1 298 ? -24.922 4.528 8.717 1.00 60.88 298 PRO A CA 1
ATOM 2248 C C . PRO A 1 298 ? -24.029 5.450 7.895 1.00 60.88 298 PRO A C 1
ATOM 2250 O O . PRO A 1 298 ? -24.463 6.010 6.880 1.00 60.88 298 PRO A O 1
ATOM 2253 N N . ASP A 1 299 ? -22.757 5.515 8.271 1.00 52.41 299 ASP A N 1
ATOM 2254 C CA . ASP A 1 299 ? -21.737 6.106 7.414 1.00 52.41 299 ASP A CA 1
ATOM 2255 C C . ASP A 1 299 ? -21.679 5.316 6.097 1.00 52.41 299 ASP A C 1
ATOM 2257 O O . ASP A 1 299 ? -21.412 4.111 6.074 1.00 52.41 299 ASP A O 1
ATOM 2261 N N . THR A 1 300 ? -21.967 5.985 4.980 1.00 46.84 300 THR A N 1
ATOM 2262 C CA . THR A 1 300 ? -21.865 5.394 3.639 1.00 46.84 300 THR A CA 1
ATOM 2263 C C . THR A 1 300 ? -20.635 5.939 2.930 1.00 46.84 300 THR A C 1
ATOM 2265 O O . THR A 1 300 ? -20.301 7.118 3.042 1.00 46.84 300 THR A O 1
ATOM 2268 N N . PHE A 1 301 ? -19.943 5.067 2.196 1.00 44.28 301 PHE A N 1
ATOM 2269 C CA . PHE A 1 301 ? -18.919 5.493 1.249 1.00 44.28 301 PHE A CA 1
ATOM 2270 C C . PHE A 1 301 ? -19.594 6.323 0.151 1.00 44.28 301 PHE A C 1
ATOM 2272 O O . PHE A 1 301 ? -20.511 5.826 -0.507 1.00 44.28 301 PHE A O 1
ATOM 2279 N N . ALA A 1 302 ? -19.138 7.558 -0.042 1.00 34.62 302 ALA A N 1
ATOM 2280 C CA . ALA A 1 302 ? -19.348 8.315 -1.272 1.00 34.62 302 ALA A CA 1
ATOM 2281 C C . ALA A 1 302 ? -18.037 8.347 -2.061 1.00 34.62 302 ALA A C 1
ATOM 2283 O O . ALA A 1 302 ? -16.979 8.570 -1.423 1.00 34.62 302 ALA A O 1
#

Sequence (302 aa):
MDSLIDTWHEYNRECTSFAAWRLHSRNGFEMPFNANATDWGSRAQALGFTVNGSPGLGSVAWGSGHVAWVESVGTSTVTIEEYNYNYTGTYNERTVPTGTFQYIHFKDLATGPGPQAVPSSLGSIAALTHGSRVDLQWGAAAGAADYQVSRNGVLLATVTGTRLLDIQVSAKQDYTYSVVAHNASGVSAATTRYVQTSTDSADMAHLTTKDGPAVCGRSGDQTSQTLVCNVLKPTGWTSVSSTANDWGYATDRSWLTNTDGTISYCRRVGTGDQALCDKFDGTTWTSSTSPHYDLGYPDTFA

Secondary structure (DSSP, 8-state):
----B-TTSPBTTSHHHHHHHHIIIII----S----GGGHHHHHHHTT-EEES---TTPEEEETTEEEEEEEE-SSEEEEEEESGGG--SEEEEEEEGGG-EEEESSPPP---SS-PPPPPP-PEEEEE-SS-EEEEEPPPTT-SEEEEEETTEEEEEESSSEEEE--PPTT-EEEEEEEEEETTEEPPPEEEEEE--S---SEEEEEETTEEEEEEEEE-SSSEEEEEEEEETTEEEEEEPPP-----TTSEEEEE-TTS-EEEEEEETTTTEEEEEEE-SS-EEEEEPPS----PPP---

pLDDT: mean 86.84, std 11.82, range [34.62, 98.31]

Radius of gyration: 32.04 Å; chains: 1; bounding box: 84×34×85 Å